Protein AF-A0A1G4M965-F1 (afdb_monomer)

Mean predicted aligned error: 8.76 Å

Foldseek 3Di:
DLDDPDPDPDPDDLLLVQLVLLLLDPQQDDPVVSVVLVVCCVPVHSVVSVVVSVVCVVVSVVSCCVLCVLLCVCVVVLDAAEDEDDPCRDPVNLLVLLLVLVVVCLVLQADLLCCLQPVDRDHDVCCLVDDQPCVLVSVVVVCVPDPTPLCVVPVSCVSVLSSVSVPCVLVVLACVVLVVLVPDPDHRPGDQDPNSLSSNLVSQLSRVVLVVVLCVVPVSDRDGSDSSSSSVQQQRWHQYPVRDTDRNSSVSSSVSSVVD

Secondary structure (DSSP, 8-state):
--S-SSPPSS---HHHHHHHHHHHHHTTS-HHHHHHHHHHHHHHHHHHHHHHHHHTHHHHHHHHHHHTHHHHHHHHHT--EEEPPPGGGSHHHHHHHHHHHHHHHHHTTB-HHHHHHH----B-HHHHHPPTTTHHHHHHHHHTT---HHHHH-TTHHHHHHHHHH-GGGHHHHTHHHHHHTTSSS--SS---HHHHHHHHHHHHT-HHHHHHHHHH-TTSPP---HHHHHHHTTSEEEETTS-EEEHHHHHHHHHHTT-

Structure (mmCIF, N/CA/C/O backbone):
data_AF-A0A1G4M965-F1
#
_entry.id   AF-A0A1G4M965-F1
#
loop_
_atom_site.group_PDB
_atom_site.id
_atom_site.type_symbol
_atom_site.label_atom_id
_atom_site.label_alt_id
_atom_site.label_comp_id
_atom_site.label_asym_id
_atom_site.label_entity_id
_atom_site.label_seq_id
_atom_site.pdbx_PDB_ins_code
_atom_site.Cartn_x
_atom_site.Cartn_y
_atom_site.Cartn_z
_atom_site.occupancy
_atom_site.B_iso_or_equiv
_atom_site.auth_seq_id
_atom_site.auth_comp_id
_atom_site.auth_asym_id
_atom_site.auth_atom_id
_atom_site.pdbx_PDB_model_num
ATOM 1 N N . MET A 1 1 ? -1.898 18.379 1.350 1.00 28.48 1 MET A N 1
ATOM 2 C CA . MET A 1 1 ? -2.471 17.747 2.558 1.00 28.48 1 MET A CA 1
ATOM 3 C C . MET A 1 1 ? -2.929 16.340 2.194 1.00 28.48 1 MET A C 1
ATOM 5 O O . MET A 1 1 ? -3.351 16.133 1.063 1.00 28.48 1 MET A O 1
ATOM 9 N N . CYS A 1 2 ? -2.731 15.345 3.060 1.00 29.67 2 CYS A N 1
ATOM 10 C CA . CYS A 1 2 ? -3.226 13.976 2.832 1.00 29.67 2 CYS A CA 1
ATOM 11 C C . CYS A 1 2 ? -4.733 13.828 3.064 1.00 29.67 2 CYS A C 1
ATOM 13 O O . CYS A 1 2 ? -5.321 12.890 2.550 1.00 29.67 2 CYS A O 1
ATOM 15 N N . TRP A 1 3 ? -5.335 14.817 3.716 1.00 32.44 3 TRP A N 1
ATOM 16 C CA . TRP A 1 3 ? -6.769 15.004 3.857 1.00 32.44 3 TRP A CA 1
ATOM 17 C C . TRP A 1 3 ? -7.167 16.161 2.942 1.00 32.44 3 TRP A C 1
ATOM 19 O O . TRP A 1 3 ? -6.615 17.255 3.075 1.00 32.44 3 TRP A O 1
ATOM 29 N N . SER A 1 4 ? -8.018 15.921 1.944 1.00 34.47 4 SER A N 1
ATOM 30 C CA . SER A 1 4 ? -8.624 17.029 1.207 1.00 34.47 4 SER A CA 1
ATOM 31 C C . SER A 1 4 ? -9.743 17.615 2.053 1.00 34.47 4 SER A C 1
ATOM 33 O O . SER A 1 4 ? -10.570 16.852 2.537 1.00 34.47 4 SER A O 1
ATOM 35 N N . ASP A 1 5 ? -9.855 18.941 2.133 1.00 33.16 5 ASP A N 1
ATOM 36 C CA . ASP A 1 5 ? -11.009 19.620 2.756 1.00 33.16 5 ASP A CA 1
ATOM 37 C C . ASP A 1 5 ? -12.327 19.413 1.975 1.00 33.16 5 ASP A C 1
ATOM 39 O O . ASP A 1 5 ? -13.349 20.028 2.270 1.00 33.16 5 ASP A O 1
ATOM 43 N N . ARG A 1 6 ? -12.315 18.564 0.939 1.00 31.36 6 ARG A N 1
ATOM 44 C CA . ARG A 1 6 ? -13.499 18.173 0.180 1.00 31.36 6 ARG A CA 1
ATOM 45 C C . ARG A 1 6 ? -14.067 16.882 0.771 1.00 31.36 6 ARG A C 1
ATOM 47 O O . ARG A 1 6 ? -13.303 15.925 0.909 1.00 31.36 6 ARG A O 1
ATOM 54 N N . PRO A 1 7 ? -15.377 16.824 1.066 1.00 36.56 7 PRO A N 1
ATOM 55 C CA . PRO A 1 7 ? -16.011 15.595 1.517 1.00 36.56 7 PRO A CA 1
ATOM 56 C C . PRO A 1 7 ? -15.825 14.503 0.457 1.00 36.56 7 PRO A C 1
ATOM 58 O O . PRO A 1 7 ? -15.999 14.748 -0.743 1.00 36.56 7 PRO A O 1
ATOM 61 N N . ALA A 1 8 ? -15.428 13.309 0.901 1.00 44.94 8 ALA A N 1
ATOM 62 C CA . ALA A 1 8 ? -15.345 12.134 0.047 1.00 44.94 8 ALA A CA 1
ATOM 63 C C . ALA A 1 8 ? -16.710 11.915 -0.627 1.00 44.94 8 ALA A C 1
ATOM 65 O O . ALA A 1 8 ? -17.747 11.937 0.029 1.00 44.94 8 ALA A O 1
ATOM 66 N N . LYS A 1 9 ? -16.730 11.721 -1.951 1.00 41.09 9 LYS A N 1
ATOM 67 C CA . LYS A 1 9 ? -17.956 11.491 -2.745 1.00 41.09 9 LYS A CA 1
ATOM 68 C C . LYS A 1 9 ? -18.541 10.073 -2.569 1.00 41.09 9 LYS A C 1
ATOM 70 O O . LYS A 1 9 ? -19.063 9.485 -3.510 1.00 41.09 9 LYS A O 1
ATOM 75 N N . GLY A 1 10 ? -18.456 9.530 -1.363 1.00 50.34 10 GLY A N 1
ATOM 76 C CA . GLY A 1 10 ? -19.070 8.279 -0.939 1.00 50.34 10 GLY A CA 1
ATOM 77 C C . GLY A 1 10 ? -19.120 8.269 0.584 1.00 50.34 10 GLY A C 1
ATOM 78 O O . GLY A 1 10 ? -18.163 8.700 1.225 1.00 50.34 10 GLY A O 1
ATOM 79 N N . GLU A 1 11 ? -20.236 7.830 1.159 1.00 50.97 11 GLU A N 1
ATOM 80 C CA . GLU A 1 11 ? -20.363 7.665 2.607 1.00 50.97 11 GLU A CA 1
ATOM 81 C C . GLU A 1 11 ? -19.426 6.535 3.056 1.00 50.97 11 GLU A C 1
ATOM 83 O O . GLU A 1 11 ? -19.755 5.354 2.969 1.00 50.97 11 GLU A O 1
ATOM 88 N N . GLN A 1 12 ? -18.213 6.882 3.493 1.00 60.59 12 GLN A N 1
ATOM 89 C CA . GLN A 1 12 ? -17.365 5.934 4.211 1.00 60.59 12 GLN A CA 1
ATOM 90 C C . GLN A 1 12 ? -18.090 5.525 5.498 1.00 60.59 12 GLN A C 1
ATOM 92 O O . GLN A 1 12 ? -18.628 6.369 6.212 1.00 60.59 12 GLN A O 1
ATOM 97 N N . SER A 1 13 ? -18.105 4.230 5.817 1.00 73.00 13 SER A N 1
ATOM 98 C CA . SER A 1 13 ? -18.677 3.785 7.092 1.00 73.00 13 SER A CA 1
ATOM 99 C C . SER A 1 13 ? -17.873 4.351 8.271 1.00 73.00 13 SER A C 1
ATOM 101 O O . SER A 1 13 ? -16.652 4.499 8.186 1.00 73.00 13 SER A O 1
ATOM 103 N N . LEU A 1 14 ? -18.532 4.611 9.407 1.00 77.12 14 LEU A N 1
ATOM 104 C CA . LEU A 1 14 ? -17.855 5.048 10.641 1.00 77.12 14 LEU A CA 1
ATOM 105 C C . LEU A 1 14 ? -16.748 4.075 11.070 1.00 77.12 14 LEU A C 1
ATOM 107 O O . LEU A 1 14 ? -15.703 4.488 11.564 1.00 77.12 14 LEU A O 1
ATOM 111 N N . ARG A 1 15 ? -16.942 2.778 10.811 1.00 72.44 15 ARG A N 1
ATOM 112 C CA . ARG A 1 15 ? -15.928 1.750 11.052 1.00 72.44 15 ARG A CA 1
ATOM 113 C C . ARG A 1 15 ? -14.686 1.954 10.183 1.00 72.44 15 ARG A C 1
ATOM 115 O O . ARG A 1 15 ? -13.582 1.887 10.709 1.00 72.44 15 ARG A O 1
ATOM 122 N N . ALA A 1 16 ? -14.858 2.230 8.890 1.00 70.75 16 ALA A N 1
ATOM 123 C CA . ALA A 1 16 ? -13.740 2.495 7.985 1.00 70.75 16 ALA A CA 1
ATOM 124 C C . ALA A 1 16 ? -12.977 3.765 8.395 1.00 70.75 16 ALA A C 1
ATOM 126 O O . ALA A 1 16 ? -11.751 3.746 8.468 1.00 70.75 16 ALA A O 1
ATOM 127 N N . MET A 1 17 ? -13.697 4.833 8.759 1.00 79.75 17 MET A N 1
ATOM 128 C CA . MET A 1 17 ? -13.078 6.064 9.267 1.00 79.75 17 MET A CA 1
ATOM 129 C C . MET A 1 17 ? -12.260 5.817 10.542 1.00 79.75 17 MET A C 1
ATOM 131 O O . MET A 1 17 ? -11.137 6.302 10.654 1.00 79.75 17 MET A O 1
ATOM 135 N N . ALA A 1 18 ? -12.785 5.039 11.492 1.00 81.88 18 ALA A N 1
ATOM 136 C CA . ALA A 1 18 ? -12.058 4.720 12.719 1.00 81.88 18 ALA A CA 1
ATOM 137 C C . ALA A 1 18 ? -10.844 3.821 12.478 1.00 81.88 18 ALA A C 1
ATOM 139 O O . ALA A 1 18 ? -9.819 4.012 13.123 1.00 81.88 18 ALA A O 1
ATOM 140 N N . GLN A 1 19 ? -10.915 2.888 11.526 1.00 78.50 19 GLN A N 1
ATOM 141 C CA . GLN A 1 19 ? -9.755 2.088 11.126 1.00 78.50 19 GLN A CA 1
ATOM 142 C C . GLN A 1 19 ? -8.651 2.955 10.512 1.00 78.50 19 GLN A C 1
ATOM 144 O O . GLN A 1 19 ? -7.479 2.767 10.831 1.00 78.50 19 GLN A O 1
ATOM 149 N N . GLU A 1 20 ? -9.007 3.934 9.676 1.00 79.81 20 GLU A N 1
ATOM 150 C CA . GLU A 1 20 ? -8.036 4.896 9.147 1.00 79.81 20 GLU A CA 1
ATOM 151 C C . GLU A 1 20 ? -7.446 5.790 10.246 1.00 79.81 20 GLU A C 1
ATOM 153 O O . GLU A 1 20 ? -6.240 6.037 10.237 1.00 79.81 20 GLU A O 1
ATOM 158 N N . ALA A 1 21 ? -8.260 6.239 11.206 1.00 86.25 21 ALA A N 1
ATOM 159 C CA . ALA A 1 21 ? -7.803 7.036 12.345 1.00 86.25 21 ALA A CA 1
ATOM 160 C C . ALA A 1 21 ? -6.872 6.242 13.280 1.00 86.25 21 ALA A C 1
ATOM 162 O O . ALA A 1 21 ? -5.814 6.745 13.642 1.00 86.25 21 ALA A O 1
ATOM 163 N N . LEU A 1 22 ? -7.184 4.979 13.582 1.00 85.31 22 LEU A N 1
ATOM 164 C CA . LEU A 1 22 ? -6.313 4.102 14.373 1.00 85.31 22 LEU A CA 1
ATOM 165 C C . LEU A 1 22 ? -4.981 3.830 13.665 1.00 85.31 22 LEU A C 1
ATOM 167 O O . LEU A 1 22 ? -3.922 3.995 14.268 1.00 85.31 22 LEU A O 1
ATOM 171 N N . ALA A 1 23 ? -5.018 3.508 12.368 1.00 81.31 23 ALA A N 1
ATOM 172 C CA . ALA A 1 23 ? -3.806 3.360 11.562 1.00 81.31 23 ALA A CA 1
ATOM 173 C C . ALA A 1 23 ? -2.977 4.659 11.536 1.00 81.31 23 ALA A C 1
ATOM 175 O O . ALA A 1 23 ? -1.744 4.628 11.519 1.00 81.31 23 ALA A O 1
ATOM 176 N N . PHE A 1 24 ? -3.651 5.813 11.536 1.00 86.06 24 PHE A N 1
ATOM 177 C CA . PHE A 1 24 ? -3.021 7.122 11.643 1.00 86.06 24 PHE A CA 1
ATOM 178 C C . PHE A 1 24 ? -2.354 7.344 13.001 1.00 86.06 24 PHE A C 1
ATOM 180 O O . PHE A 1 24 ? -1.203 7.780 13.028 1.00 86.06 24 PHE A O 1
ATOM 187 N N . SER A 1 25 ? -3.022 7.006 14.103 1.00 88.81 25 SER A N 1
ATOM 188 C CA . SER A 1 25 ? -2.454 7.092 15.449 1.00 88.81 25 SER A CA 1
ATOM 189 C C . SER A 1 25 ? -1.224 6.200 15.597 1.00 88.81 25 SER A C 1
ATOM 191 O O . SER A 1 25 ? -0.166 6.707 15.965 1.00 88.81 25 SER A O 1
ATOM 193 N N . GLU A 1 26 ? -1.310 4.918 15.222 1.00 86.94 26 GLU A N 1
ATOM 194 C CA . GLU A 1 26 ? -0.192 3.957 15.286 1.00 86.94 26 GLU A CA 1
ATOM 195 C C . GLU A 1 26 ? 1.057 4.462 14.567 1.00 86.94 26 GLU A C 1
ATOM 197 O O . GLU A 1 26 ? 2.189 4.268 15.007 1.00 86.94 26 GLU A O 1
ATOM 202 N N . ALA A 1 27 ? 0.851 5.142 13.443 1.00 85.00 27 ALA A N 1
ATOM 203 C CA . ALA A 1 27 ? 1.935 5.670 12.643 1.00 85.00 27 ALA A CA 1
ATOM 204 C C . ALA A 1 27 ? 2.646 6.877 13.276 1.00 85.00 27 ALA A C 1
ATOM 206 O O . ALA A 1 27 ? 3.734 7.233 12.813 1.00 85.00 27 ALA A O 1
ATOM 207 N N . LEU A 1 28 ? 2.032 7.531 14.265 1.00 89.44 28 LEU A N 1
ATOM 208 C CA . LEU A 1 28 ? 2.497 8.790 14.849 1.00 89.44 28 LEU A CA 1
ATOM 209 C C . LEU A 1 28 ? 2.955 8.685 16.297 1.00 89.44 28 LEU A C 1
ATOM 211 O O . LEU A 1 28 ? 3.638 9.598 16.768 1.00 89.44 28 LEU A O 1
ATOM 215 N N . ILE A 1 29 ? 2.559 7.633 17.009 1.00 88.81 29 ILE A N 1
ATOM 216 C CA . ILE A 1 29 ? 2.797 7.512 18.447 1.00 88.81 29 ILE A CA 1
ATOM 21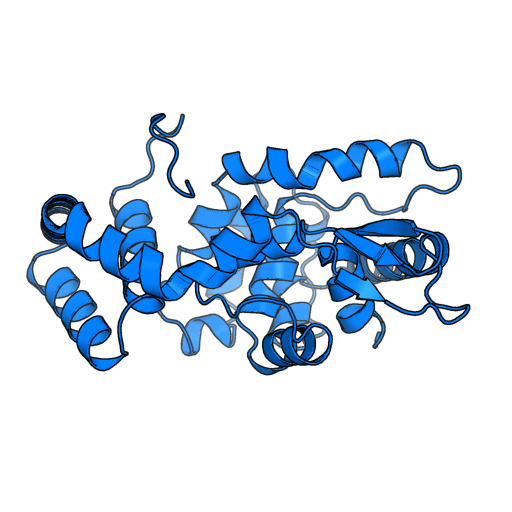7 C C . ILE A 1 29 ? 3.497 6.192 18.781 1.00 88.81 29 ILE A C 1
ATOM 219 O O . ILE A 1 29 ? 3.409 5.231 18.016 1.00 88.81 29 ILE A O 1
ATOM 223 N N . PRO A 1 30 ? 4.230 6.128 19.904 1.00 88.56 30 PRO A N 1
ATOM 224 C CA . PRO A 1 30 ? 4.868 4.899 20.350 1.00 88.56 30 PRO A CA 1
ATOM 225 C C . PRO A 1 30 ? 3.858 3.762 20.589 1.00 88.56 30 PRO A C 1
ATOM 227 O O . PRO A 1 30 ? 2.703 4.027 20.925 1.00 88.56 30 PRO A O 1
ATOM 230 N N . PRO A 1 31 ? 4.291 2.488 20.527 1.00 86.69 31 PRO A N 1
ATOM 231 C CA . PRO A 1 31 ? 3.407 1.337 20.740 1.00 86.69 31 PRO A CA 1
ATOM 232 C C . PRO A 1 31 ? 2.659 1.331 22.081 1.00 86.69 31 PRO A C 1
ATOM 234 O O . PRO A 1 31 ? 1.585 0.743 22.173 1.00 86.69 31 PRO A O 1
ATOM 237 N N . THR A 1 32 ? 3.220 1.957 23.119 1.00 88.75 32 THR A N 1
ATOM 238 C CA . THR A 1 32 ? 2.573 2.099 24.431 1.00 88.75 32 THR A CA 1
ATOM 239 C C . THR A 1 32 ? 1.368 3.032 24.357 1.00 88.75 32 THR A C 1
ATOM 241 O O . THR A 1 32 ? 0.272 2.614 24.705 1.00 88.75 32 THR A O 1
ATOM 244 N N . GLU A 1 33 ? 1.544 4.236 23.804 1.00 90.56 33 GLU A N 1
ATOM 245 C CA . GLU A 1 33 ? 0.457 5.209 23.596 1.00 90.56 33 GLU A CA 1
ATOM 246 C C . GLU A 1 33 ? -0.595 4.666 22.614 1.00 90.56 33 GLU A C 1
ATOM 248 O O . GLU A 1 33 ? -1.790 4.882 22.778 1.00 90.56 33 GLU A O 1
ATOM 253 N N . TYR A 1 34 ? -0.182 3.897 21.602 1.00 89.81 34 TYR A N 1
ATOM 254 C CA . TYR A 1 34 ? -1.134 3.288 20.672 1.00 89.81 34 TYR A CA 1
ATOM 255 C C . TYR A 1 34 ? -1.999 2.199 21.311 1.00 89.81 34 TYR A C 1
ATOM 257 O O . TYR A 1 34 ? -3.164 2.039 20.947 1.00 89.81 34 TYR A O 1
ATOM 265 N N . ARG A 1 35 ? -1.467 1.462 22.290 1.00 88.12 35 ARG A N 1
ATOM 266 C CA . ARG A 1 35 ? -2.277 0.503 23.044 1.00 88.12 35 ARG A CA 1
ATOM 267 C C . ARG A 1 35 ? -3.405 1.209 23.798 1.00 88.12 35 ARG A C 1
ATOM 269 O O . ARG A 1 35 ? -4.536 0.739 23.740 1.00 88.12 35 ARG A O 1
ATOM 276 N N . GLU A 1 36 ? -3.115 2.354 24.410 1.00 88.88 36 GLU A N 1
ATOM 277 C CA . GLU A 1 36 ? -4.111 3.181 25.104 1.00 88.88 36 GLU A CA 1
ATOM 278 C C . GLU A 1 36 ? -5.197 3.692 24.136 1.00 88.88 36 GLU A C 1
ATOM 280 O O . GLU A 1 36 ? -6.384 3.699 24.469 1.00 88.88 36 GLU A O 1
ATOM 285 N N . GLU A 1 37 ? -4.827 4.044 22.898 1.00 89.19 37 GLU A N 1
ATOM 286 C CA . GLU A 1 37 ? -5.785 4.416 21.845 1.00 89.19 37 GLU A CA 1
ATOM 287 C C . GLU A 1 37 ? -6.740 3.266 21.481 1.00 89.19 37 GLU A C 1
ATOM 289 O O . GLU A 1 37 ? -7.944 3.486 21.311 1.00 89.19 37 GLU A O 1
ATOM 294 N N . LEU A 1 38 ? -6.220 2.036 21.376 1.00 86.75 38 LEU A N 1
ATOM 295 C CA . LEU A 1 38 ? -7.030 0.844 21.109 1.00 86.75 38 LEU A CA 1
ATOM 296 C C . LEU A 1 38 ? -7.973 0.528 22.274 1.00 86.75 38 LEU A C 1
ATOM 298 O O . LEU A 1 38 ? -9.149 0.253 22.037 1.00 86.75 38 LEU A O 1
ATOM 302 N N . GLU A 1 39 ? -7.474 0.596 23.509 1.00 86.69 39 GLU A N 1
ATOM 303 C CA . GLU A 1 39 ? -8.264 0.382 24.728 1.00 86.69 39 GLU A CA 1
ATOM 304 C C . GLU A 1 39 ? -9.392 1.415 24.834 1.00 86.69 39 GLU A C 1
ATOM 306 O O . GLU A 1 39 ? -10.549 1.043 25.019 1.00 86.69 39 GLU A O 1
ATOM 311 N N . THR A 1 40 ? -9.097 2.688 24.562 1.00 85.19 40 THR A N 1
ATOM 312 C CA . THR A 1 40 ? -10.100 3.765 24.533 1.00 85.19 40 THR A CA 1
ATOM 313 C C . THR A 1 40 ? -11.171 3.517 23.465 1.00 85.19 40 THR A C 1
ATOM 315 O O . THR A 1 40 ? -12.365 3.688 23.711 1.00 85.19 40 THR A O 1
ATOM 318 N N . CYS A 1 41 ? -10.777 3.104 22.257 1.00 85.69 41 CYS A N 1
ATOM 319 C CA . CYS A 1 41 ? -11.737 2.794 21.196 1.00 85.69 41 CYS A CA 1
ATOM 320 C C . CYS A 1 41 ? -12.616 1.581 21.550 1.00 85.69 41 CYS A C 1
ATOM 322 O O . CYS A 1 41 ? -13.810 1.577 21.241 1.00 85.69 41 CYS A O 1
ATOM 324 N N . ALA A 1 42 ? -12.049 0.577 22.225 1.00 83.12 42 ALA A N 1
ATOM 325 C CA . ALA A 1 42 ? -12.778 -0.602 22.684 1.00 83.12 42 ALA A CA 1
ATOM 326 C C . ALA A 1 42 ? -13.754 -0.286 23.831 1.00 83.12 42 ALA A C 1
ATOM 328 O O . ALA A 1 42 ? -14.866 -0.810 23.832 1.00 83.12 42 ALA A O 1
ATOM 329 N N . GLU A 1 43 ? -13.363 0.577 24.771 1.00 84.94 43 GLU A N 1
ATOM 330 C CA . GLU A 1 43 ? -14.164 0.952 25.942 1.00 84.94 43 GLU A CA 1
ATOM 331 C C . GLU A 1 43 ? -15.331 1.884 25.581 1.00 84.94 43 GLU A C 1
ATOM 333 O O . GLU A 1 43 ? -16.474 1.628 25.959 1.00 84.94 43 GLU A O 1
ATOM 338 N N . TYR A 1 44 ? -15.067 2.944 24.810 1.00 84.25 44 TYR A N 1
ATOM 339 C CA . TYR A 1 44 ? -16.051 4.001 24.527 1.00 84.25 44 TYR A CA 1
ATOM 340 C C . TYR A 1 44 ? -16.745 3.851 23.164 1.00 84.25 44 TYR A C 1
ATOM 342 O O . TYR A 1 44 ? -17.727 4.540 22.872 1.00 84.25 44 TYR A O 1
ATOM 350 N N . GLY A 1 45 ? -16.252 2.946 22.318 1.00 84.25 45 GLY A N 1
ATOM 351 C CA . GLY A 1 45 ? -16.789 2.670 20.993 1.00 84.25 45 GLY A CA 1
ATOM 352 C C . GLY A 1 45 ? -16.342 3.652 19.901 1.00 84.25 45 GLY A C 1
ATOM 353 O O . GLY A 1 45 ? -15.845 4.754 20.139 1.00 84.25 45 GLY A O 1
ATOM 354 N N . VAL A 1 46 ? -16.583 3.241 18.652 1.00 85.25 46 VAL A N 1
ATOM 355 C CA . VAL A 1 46 ? -16.121 3.910 17.419 1.00 85.25 46 VAL A CA 1
ATOM 356 C C . VAL A 1 46 ? -16.539 5.382 17.327 1.00 85.25 46 VAL A C 1
ATOM 358 O O . VAL A 1 46 ? -15.737 6.226 16.935 1.00 85.25 46 VAL A O 1
ATOM 361 N N . CYS A 1 47 ? -17.782 5.713 17.688 1.00 84.75 47 CYS A N 1
ATOM 362 C CA . CYS A 1 47 ? -18.284 7.084 17.578 1.00 84.75 47 CYS A CA 1
ATOM 363 C C . CYS A 1 47 ? -17.591 8.030 18.567 1.00 84.75 47 CYS A C 1
ATOM 365 O O . CYS A 1 47 ? -17.151 9.107 18.171 1.00 84.75 47 CYS A O 1
ATOM 367 N N . ALA A 1 48 ? -17.468 7.624 19.834 1.00 85.62 48 ALA A N 1
ATOM 368 C CA . ALA A 1 48 ? -16.820 8.432 20.863 1.00 85.62 48 ALA A CA 1
ATOM 369 C C . ALA A 1 48 ? -15.327 8.618 20.562 1.00 85.62 48 ALA A C 1
ATOM 371 O O . ALA A 1 48 ? -14.808 9.732 20.660 1.00 85.62 48 ALA A O 1
ATOM 372 N N . TYR A 1 49 ? -14.667 7.553 20.095 1.00 88.94 49 TYR A N 1
ATOM 373 C CA . TYR A 1 49 ? -13.290 7.610 19.618 1.00 88.94 49 TYR A CA 1
ATOM 374 C C . TYR A 1 49 ? -13.110 8.642 18.497 1.00 88.94 49 TYR A C 1
ATOM 376 O O . TYR A 1 49 ? -12.247 9.512 18.600 1.00 88.94 49 TYR A O 1
ATOM 384 N N . LEU A 1 50 ? -13.952 8.596 17.458 1.00 89.62 50 LEU A N 1
ATOM 385 C CA . LEU A 1 50 ? -13.873 9.531 16.332 1.00 89.62 50 LEU A CA 1
ATOM 386 C C . LEU A 1 50 ? -14.121 10.983 16.754 1.00 89.62 50 LEU A C 1
ATOM 388 O O . LEU A 1 50 ? -13.445 11.881 16.253 1.00 89.62 50 LEU A O 1
ATOM 392 N N . VAL A 1 51 ? -15.049 11.225 17.687 1.00 91.12 51 VAL A N 1
ATOM 393 C CA . VAL A 1 51 ? -15.281 12.567 18.242 1.00 91.12 51 VAL A CA 1
ATOM 394 C C . VAL A 1 51 ? -14.039 13.065 18.980 1.00 91.12 51 VAL A C 1
ATOM 396 O O . VAL A 1 51 ? -13.585 14.172 18.696 1.00 91.12 51 VAL A O 1
ATOM 399 N N . ARG A 1 52 ? -13.443 12.253 19.866 1.00 91.25 52 ARG A N 1
ATOM 400 C CA . ARG A 1 52 ? -12.201 12.618 20.573 1.00 91.25 52 ARG A CA 1
ATOM 401 C C . ARG A 1 52 ? -11.065 12.896 19.591 1.00 91.25 52 ARG A C 1
ATOM 403 O O . ARG A 1 52 ? -10.446 13.955 19.654 1.00 91.25 52 ARG A O 1
ATOM 410 N N . PHE A 1 53 ? -10.857 11.995 18.635 1.00 90.44 53 PHE A N 1
ATOM 411 C CA . PHE A 1 53 ? -9.843 12.133 17.593 1.00 90.44 53 PHE A CA 1
ATOM 412 C C . PHE A 1 53 ? -10.022 13.434 16.789 1.00 90.44 53 PHE A C 1
ATOM 414 O O . PHE A 1 53 ? -9.052 14.133 16.488 1.00 90.44 53 PHE A O 1
ATOM 421 N N . ALA A 1 54 ? -11.270 13.807 16.484 1.00 88.81 54 ALA A N 1
ATOM 422 C CA . ALA A 1 54 ? -11.592 15.057 15.803 1.00 88.81 54 ALA A CA 1
ATOM 423 C C . ALA A 1 54 ? -11.356 16.302 16.679 1.00 88.81 54 ALA A C 1
ATOM 425 O O . ALA A 1 54 ? -10.871 17.315 16.171 1.00 88.81 54 ALA A O 1
ATOM 426 N N . VAL A 1 55 ? -11.662 16.241 17.979 1.00 92.69 55 VAL A N 1
ATOM 427 C CA . VAL A 1 55 ? -11.405 17.333 18.938 1.00 92.69 55 VAL A CA 1
ATOM 428 C C . VAL A 1 55 ? -9.901 17.564 19.115 1.00 92.69 55 VAL A C 1
ATOM 430 O O . VAL A 1 55 ? -9.439 18.703 19.110 1.00 92.69 55 VAL A O 1
ATOM 433 N N . GLU A 1 56 ? -9.113 16.494 19.168 1.00 92.56 56 GLU A N 1
ATOM 434 C CA . GLU A 1 56 ? -7.654 16.532 19.327 1.00 92.56 56 GLU A CA 1
ATOM 435 C C . GLU A 1 56 ? -6.8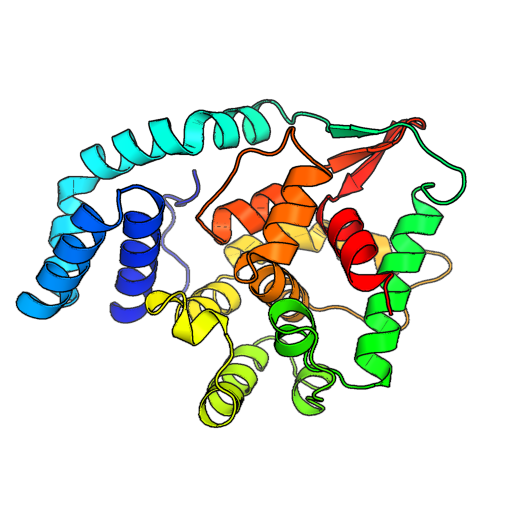99 16.806 18.014 1.00 92.56 56 GLU A C 1
ATOM 437 O O . GLU A 1 56 ? -5.674 16.667 17.940 1.00 92.56 56 GLU A O 1
ATOM 442 N N . ARG A 1 57 ? -7.597 17.228 16.951 1.00 88.44 57 ARG A N 1
ATOM 443 C CA . ARG A 1 57 ? -7.023 17.422 15.609 1.00 88.44 57 ARG A CA 1
ATOM 444 C C . ARG A 1 57 ? -5.733 18.245 15.611 1.00 88.44 57 ARG A C 1
ATOM 446 O O . ARG A 1 57 ? -4.825 17.939 14.844 1.00 88.44 57 ARG A O 1
ATOM 453 N N . SER A 1 58 ? -5.627 19.292 16.428 1.00 89.12 58 SER A N 1
ATOM 454 C CA . SER A 1 58 ? -4.418 20.128 16.498 1.00 89.12 58 SER A CA 1
ATOM 455 C C . SER A 1 58 ? -3.196 19.363 17.024 1.00 89.12 58 SER A C 1
ATOM 457 O O . SER A 1 58 ? -2.104 19.525 16.477 1.00 89.12 58 SER A O 1
ATOM 459 N N . ILE A 1 59 ? -3.388 18.490 18.017 1.00 92.44 59 ILE A N 1
ATOM 460 C CA . ILE A 1 59 ? -2.349 17.628 18.596 1.00 92.44 59 ILE A CA 1
ATOM 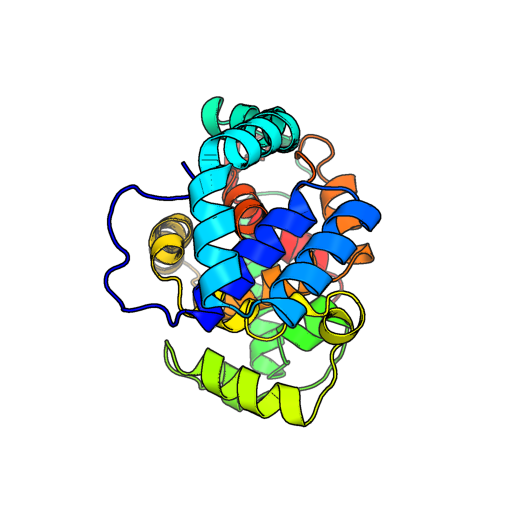461 C C . ILE A 1 59 ? -1.877 16.629 17.539 1.00 92.44 59 ILE A C 1
ATOM 463 O O . ILE A 1 59 ? -0.681 16.546 17.245 1.00 92.44 59 ILE A O 1
ATOM 467 N N . TRP A 1 60 ? -2.828 15.945 16.899 1.00 90.88 60 TRP A N 1
ATOM 468 C CA . TRP A 1 60 ? -2.563 14.996 15.820 1.00 90.88 60 TRP A CA 1
ATOM 469 C C . TRP A 1 60 ? -1.823 15.647 14.649 1.00 90.88 60 TRP A C 1
ATOM 471 O O . TRP A 1 60 ? -0.842 15.097 14.148 1.00 90.88 60 TRP A O 1
ATOM 481 N N . LEU A 1 61 ? -2.224 16.857 14.249 1.00 88.94 61 LEU A N 1
ATOM 482 C CA . LEU A 1 61 ? -1.538 17.623 13.206 1.00 88.94 61 LEU A CA 1
ATOM 483 C C . LEU A 1 61 ? -0.123 18.050 13.617 1.00 88.94 61 LEU A C 1
ATOM 485 O O . LEU A 1 61 ? 0.765 18.067 12.763 1.00 88.94 61 LEU A O 1
ATOM 489 N N . GLY A 1 62 ? 0.099 18.391 14.887 1.00 90.44 62 GLY A N 1
ATOM 490 C CA . GLY A 1 62 ? 1.426 18.702 15.422 1.00 90.44 62 GLY A CA 1
ATOM 491 C C . GLY A 1 62 ? 2.369 17.503 15.323 1.00 90.44 62 GLY A C 1
ATOM 492 O O . GLY A 1 62 ? 3.422 17.601 14.691 1.00 90.44 62 GLY A O 1
ATOM 493 N N . ARG A 1 63 ? 1.942 16.346 15.850 1.00 91.50 63 ARG A N 1
ATOM 494 C CA . ARG A 1 63 ? 2.703 15.084 15.770 1.00 91.50 63 ARG A CA 1
ATOM 495 C C . ARG A 1 63 ? 2.965 14.676 14.324 1.00 91.50 63 ARG A C 1
ATOM 497 O O . ARG A 1 63 ? 4.096 14.371 13.958 1.00 91.50 63 ARG A O 1
ATOM 504 N N . TYR A 1 64 ? 1.937 14.751 13.482 1.00 90.19 64 TYR A N 1
ATOM 505 C CA . TYR A 1 64 ? 2.038 14.466 12.056 1.00 90.19 64 TYR A CA 1
ATOM 506 C C . TYR A 1 64 ? 3.118 15.294 11.364 1.00 90.19 64 TYR A C 1
ATOM 508 O O . TYR A 1 64 ? 3.942 14.744 10.635 1.00 90.19 64 TYR A O 1
ATOM 516 N N . ARG A 1 65 ? 3.130 16.613 11.593 1.00 88.62 65 ARG A N 1
ATOM 517 C CA . ARG A 1 65 ? 4.120 17.507 10.982 1.00 88.62 65 ARG A CA 1
ATOM 518 C C . ARG A 1 65 ? 5.534 17.147 11.402 1.00 88.62 65 ARG A C 1
ATOM 520 O O . ARG A 1 65 ? 6.406 17.182 10.544 1.00 88.62 65 ARG A O 1
ATOM 527 N N . GLU A 1 66 ? 5.747 16.786 12.664 1.00 90.31 66 GLU A N 1
ATOM 528 C CA . GLU A 1 66 ? 7.077 16.425 13.153 1.00 90.31 66 GLU A CA 1
ATOM 529 C C . GLU A 1 66 ? 7.548 15.084 12.579 1.00 90.31 66 GLU A C 1
ATOM 531 O O . GLU A 1 66 ? 8.606 15.021 11.949 1.00 90.31 66 GLU A O 1
ATOM 536 N N . VAL A 1 67 ? 6.725 14.035 12.700 1.00 90.19 67 VAL A N 1
ATOM 537 C CA . VAL A 1 67 ? 7.042 12.681 12.208 1.00 90.19 67 VAL A CA 1
ATOM 538 C C . VAL A 1 67 ? 7.273 12.684 10.695 1.00 90.19 67 VAL A C 1
ATOM 540 O O . VAL A 1 67 ? 8.214 12.067 10.197 1.00 90.19 67 VAL A O 1
ATOM 543 N N . TYR A 1 68 ? 6.450 13.422 9.947 1.00 90.31 68 TYR A N 1
ATOM 544 C CA . TYR A 1 68 ? 6.472 13.427 8.486 1.00 90.31 68 TYR A CA 1
ATOM 545 C C . TYR A 1 68 ? 7.138 14.662 7.862 1.00 90.31 68 TYR A C 1
ATOM 547 O O . TYR A 1 68 ? 7.006 14.871 6.652 1.00 90.31 68 TYR A O 1
ATOM 555 N N . LYS A 1 69 ? 7.914 15.459 8.615 1.00 89.88 69 LYS A N 1
ATOM 556 C CA . LYS A 1 69 ? 8.569 16.670 8.073 1.00 89.88 69 LYS A CA 1
ATOM 557 C C . LYS A 1 69 ? 9.445 16.378 6.856 1.00 89.88 69 LYS A C 1
ATOM 559 O O . LYS A 1 69 ? 9.359 17.076 5.848 1.00 89.88 69 LYS A O 1
ATOM 564 N N . ASN A 1 70 ? 10.228 15.299 6.911 1.00 88.25 70 ASN A N 1
ATOM 565 C CA . ASN A 1 70 ? 11.131 14.903 5.827 1.00 88.25 70 ASN A CA 1
ATOM 566 C C . ASN A 1 70 ? 10.355 14.380 4.610 1.00 88.25 70 ASN A C 1
ATOM 568 O O . ASN A 1 70 ? 10.718 14.670 3.473 1.00 88.25 70 ASN A O 1
ATOM 572 N N . TYR A 1 71 ? 9.245 13.677 4.845 1.00 90.19 71 TYR A N 1
ATOM 573 C CA . TYR A 1 71 ? 8.310 13.262 3.801 1.00 90.19 71 TYR A CA 1
ATOM 574 C C . TYR A 1 71 ? 7.694 14.457 3.072 1.00 90.19 71 TYR A C 1
ATOM 576 O O . TYR A 1 71 ? 7.708 14.510 1.840 1.00 90.19 71 TYR A O 1
ATOM 584 N N . HIS A 1 72 ? 7.227 15.463 3.809 1.00 86.00 72 HIS A N 1
ATOM 585 C CA . HIS A 1 72 ? 6.727 16.693 3.202 1.00 86.00 72 HIS A CA 1
ATOM 586 C C . HIS A 1 72 ? 7.812 17.465 2.470 1.00 86.00 72 HIS A C 1
ATOM 588 O O . HIS A 1 72 ? 7.567 17.912 1.351 1.00 86.00 72 HIS A O 1
ATOM 594 N N . GLY A 1 73 ? 9.006 17.562 3.056 1.00 84.06 73 GLY A N 1
ATOM 595 C CA . GLY A 1 73 ? 10.160 18.178 2.415 1.00 84.06 73 GLY A CA 1
ATOM 596 C C . GLY A 1 73 ? 10.480 17.523 1.073 1.00 84.06 73 GLY A C 1
ATOM 597 O O . GLY A 1 73 ? 10.658 18.234 0.086 1.00 84.06 73 GLY A O 1
ATOM 598 N N . LEU A 1 74 ? 10.468 16.188 1.006 1.00 84.56 74 LEU A N 1
ATOM 599 C CA . LEU A 1 74 ? 10.708 15.449 -0.232 1.00 84.56 74 LEU A CA 1
ATOM 600 C C . LEU A 1 74 ? 9.651 15.759 -1.298 1.00 84.56 74 LEU A C 1
ATOM 602 O O . LEU A 1 74 ? 10.001 16.110 -2.427 1.00 84.56 74 LEU A O 1
ATOM 606 N N . LEU A 1 75 ? 8.365 15.670 -0.942 1.00 79.62 75 LEU A N 1
ATOM 607 C CA . LEU A 1 75 ? 7.272 15.902 -1.892 1.00 79.62 75 LEU A CA 1
ATOM 608 C C . LEU A 1 75 ? 7.177 17.363 -2.356 1.00 79.62 75 LEU A C 1
ATOM 610 O O . LEU A 1 75 ? 6.865 17.613 -3.519 1.00 79.62 75 LEU A O 1
ATOM 614 N N . GLN A 1 76 ? 7.448 18.329 -1.474 1.00 76.06 76 GLN A N 1
ATOM 615 C CA . GLN A 1 76 ? 7.412 19.758 -1.804 1.00 76.06 76 GLN A CA 1
ATOM 616 C C . GLN A 1 76 ? 8.583 20.172 -2.691 1.00 76.06 76 GLN A C 1
ATOM 618 O O . GLN A 1 76 ? 8.390 20.889 -3.669 1.00 76.06 76 GLN A O 1
ATOM 623 N N . ARG A 1 77 ? 9.793 19.701 -2.371 1.00 67.31 77 ARG A N 1
ATOM 624 C CA . ARG A 1 77 ? 11.010 20.035 -3.122 1.00 67.31 77 ARG A CA 1
ATOM 625 C C . ARG A 1 77 ? 11.121 19.272 -4.442 1.00 67.31 77 ARG A C 1
ATOM 627 O O . ARG A 1 77 ? 12.052 19.540 -5.191 1.00 67.31 77 ARG A O 1
ATOM 634 N N . ARG A 1 78 ? 10.205 18.327 -4.711 1.00 64.25 78 ARG A N 1
ATOM 635 C CA . ARG A 1 78 ? 10.274 17.384 -5.841 1.00 64.25 78 ARG A CA 1
ATOM 636 C C . ARG A 1 78 ? 11.669 16.762 -5.947 1.00 64.25 78 ARG A C 1
ATOM 638 O O . ARG A 1 78 ? 12.245 16.743 -7.027 1.00 64.25 78 ARG A O 1
ATOM 645 N N . ILE A 1 79 ? 12.227 16.327 -4.811 1.00 59.06 79 ILE A N 1
ATOM 646 C CA . ILE A 1 79 ? 13.613 15.846 -4.763 1.00 59.06 79 ILE A CA 1
ATOM 647 C C . ILE A 1 79 ? 13.773 14.713 -5.773 1.00 59.06 79 ILE A C 1
ATOM 649 O O . ILE A 1 79 ? 13.091 13.690 -5.705 1.00 59.06 79 ILE A O 1
ATOM 653 N N . GLU A 1 80 ? 14.676 14.932 -6.718 1.00 66.06 80 GLU A N 1
ATOM 654 C CA . GLU A 1 80 ? 15.018 13.984 -7.761 1.00 66.06 80 GLU A CA 1
ATOM 655 C C . GLU A 1 80 ? 16.029 12.989 -7.193 1.00 66.06 80 GLU A C 1
ATOM 657 O O . GLU A 1 80 ? 17.156 13.354 -6.852 1.00 66.06 80 GLU A O 1
ATOM 662 N N . ILE A 1 81 ? 15.635 11.722 -7.072 1.00 75.19 81 ILE A N 1
ATOM 663 C CA . ILE A 1 81 ? 16.570 10.666 -6.672 1.00 75.19 81 ILE A CA 1
ATOM 664 C C . ILE A 1 81 ? 17.474 10.390 -7.870 1.00 75.19 81 ILE A C 1
ATOM 666 O O . ILE A 1 81 ? 16.999 9.877 -8.879 1.00 75.19 81 ILE A O 1
ATOM 670 N N . LYS A 1 82 ? 18.761 10.732 -7.781 1.00 77.12 82 LYS A N 1
ATOM 671 C CA . LYS A 1 82 ? 19.721 10.533 -8.878 1.00 77.12 82 LYS A CA 1
ATOM 672 C C . LYS A 1 82 ? 20.406 9.172 -8.770 1.00 77.12 82 LYS A C 1
ATOM 674 O O . LYS A 1 82 ? 20.812 8.761 -7.679 1.00 77.12 82 LYS A O 1
ATOM 679 N N . ARG A 1 83 ? 20.562 8.472 -9.897 1.00 73.38 83 ARG A N 1
ATOM 680 C CA . ARG A 1 83 ? 21.265 7.179 -9.971 1.00 73.38 83 ARG A CA 1
ATOM 681 C C . ARG A 1 83 ? 22.189 7.101 -11.188 1.00 73.38 83 ARG A C 1
ATOM 683 O O . ARG A 1 83 ? 21.809 7.493 -12.291 1.00 73.38 83 ARG A O 1
ATOM 690 N N . SER A 1 84 ? 23.397 6.574 -10.979 1.00 62.31 84 SER A N 1
ATOM 691 C CA . SER A 1 84 ? 24.304 6.183 -12.062 1.00 62.31 84 SER A CA 1
ATOM 692 C C . SER A 1 84 ? 23.785 4.907 -12.730 1.00 62.31 84 SER A C 1
ATOM 694 O O . SER A 1 84 ? 23.347 3.973 -12.062 1.00 62.31 84 SER A O 1
ATOM 696 N N . VAL A 1 85 ? 23.774 4.891 -14.062 1.00 58.12 85 VAL A N 1
ATOM 697 C CA . VAL A 1 85 ? 23.180 3.809 -14.859 1.00 58.12 85 VAL A CA 1
ATOM 698 C C . VAL A 1 85 ? 24.247 2.774 -15.214 1.00 58.12 85 VAL A C 1
ATOM 700 O O . VAL A 1 85 ? 25.331 3.128 -15.668 1.00 58.12 85 VAL A O 1
ATOM 703 N N . THR A 1 86 ? 23.921 1.490 -15.057 1.00 57.62 86 THR A N 1
ATOM 704 C CA . THR A 1 86 ? 24.560 0.389 -15.806 1.00 57.62 86 THR A CA 1
ATOM 705 C C . THR A 1 86 ? 23.729 0.095 -17.063 1.00 57.62 86 THR A C 1
ATOM 707 O O . THR A 1 86 ? 22.548 0.422 -17.080 1.00 57.62 86 THR A O 1
ATOM 710 N N . GLU A 1 87 ? 24.265 -0.537 -18.115 1.00 49.97 87 GLU A N 1
ATOM 711 C CA . GLU A 1 87 ? 23.517 -0.782 -19.375 1.00 49.97 87 GLU A CA 1
ATOM 712 C C . GLU A 1 87 ? 22.156 -1.491 -19.183 1.00 49.97 87 GLU A C 1
ATOM 714 O O . GLU A 1 87 ? 21.212 -1.251 -19.937 1.00 49.97 87 GLU A O 1
ATOM 719 N N . ARG A 1 88 ? 22.011 -2.308 -18.126 1.00 54.34 88 ARG A N 1
ATOM 720 C CA . ARG A 1 88 ? 20.738 -2.947 -17.732 1.00 54.34 88 ARG A CA 1
ATOM 721 C C . ARG A 1 88 ? 19.698 -1.971 -17.157 1.00 54.34 88 ARG A C 1
ATOM 723 O O . ARG A 1 88 ? 18.508 -2.260 -17.210 1.00 54.34 88 ARG A O 1
ATOM 730 N N . MET A 1 89 ? 20.131 -0.823 -16.639 1.00 58.44 89 MET A N 1
ATOM 731 C CA . MET A 1 89 ? 19.318 0.198 -15.964 1.00 58.44 89 MET A CA 1
ATOM 732 C C . MET A 1 89 ? 18.884 1.349 -16.887 1.00 58.44 89 MET A C 1
ATOM 734 O O . MET A 1 89 ? 18.513 2.418 -16.406 1.00 58.44 89 MET A O 1
ATOM 738 N N . MET A 1 90 ? 18.918 1.175 -18.212 1.00 66.00 90 MET A N 1
ATOM 739 C CA . MET A 1 90 ? 18.252 2.128 -19.106 1.00 66.00 90 MET A CA 1
ATOM 740 C C . MET A 1 90 ? 16.727 2.067 -18.910 1.00 66.00 90 MET A C 1
ATOM 742 O O . MET A 1 90 ? 16.176 0.985 -18.701 1.00 66.00 90 MET A O 1
ATOM 746 N N . ASP A 1 91 ? 16.032 3.205 -19.033 1.00 68.00 91 ASP A N 1
ATOM 747 C CA . ASP A 1 91 ? 14.577 3.344 -18.811 1.00 68.00 91 ASP A CA 1
ATOM 748 C C . ASP A 1 91 ? 13.749 2.250 -19.509 1.00 68.00 91 ASP A C 1
ATOM 750 O O . ASP A 1 91 ? 12.881 1.611 -18.911 1.00 68.00 91 ASP A O 1
ATOM 754 N N . VAL A 1 92 ? 14.074 1.970 -20.776 1.00 75.06 92 VAL A N 1
ATOM 755 C CA . VAL A 1 92 ? 13.410 0.933 -21.579 1.00 75.06 92 VAL A CA 1
ATOM 756 C C . VAL A 1 92 ? 13.618 -0.465 -20.988 1.00 75.06 92 VAL A C 1
ATOM 758 O O . VAL A 1 92 ? 12.680 -1.262 -20.964 1.00 75.06 92 VAL A O 1
ATOM 761 N N . GLY A 1 93 ? 14.823 -0.766 -20.496 1.00 77.62 93 GLY A N 1
ATOM 762 C CA . GLY A 1 93 ? 15.157 -2.048 -19.874 1.00 77.62 93 GLY A CA 1
ATOM 763 C C . GLY A 1 93 ? 14.398 -2.265 -18.567 1.00 77.62 93 GLY A C 1
ATOM 764 O O . GLY A 1 93 ? 13.755 -3.302 -18.400 1.00 77.62 93 GLY A O 1
ATOM 765 N N . ILE A 1 94 ? 14.381 -1.248 -17.701 1.00 79.62 94 ILE A N 1
ATOM 766 C CA . ILE A 1 94 ? 13.678 -1.270 -16.409 1.00 79.62 94 ILE A CA 1
ATOM 767 C C . ILE A 1 94 ? 12.172 -1.459 -16.617 1.00 79.62 94 ILE A C 1
ATOM 769 O O . ILE A 1 94 ? 11.567 -2.373 -16.056 1.00 79.62 94 ILE A O 1
ATOM 773 N N . LYS A 1 95 ? 11.561 -0.645 -17.487 1.00 81.75 95 LYS A N 1
ATOM 774 C CA . LYS A 1 95 ? 10.127 -0.743 -17.802 1.00 81.75 95 LYS A CA 1
ATOM 775 C C . LYS A 1 95 ? 9.764 -2.092 -18.422 1.00 81.75 95 LYS A C 1
ATOM 777 O O . LYS A 1 95 ? 8.708 -2.637 -18.112 1.00 81.75 95 LYS A O 1
ATOM 782 N N . ARG A 1 96 ? 10.627 -2.650 -19.278 1.00 82.88 96 ARG A N 1
ATOM 783 C CA . ARG A 1 96 ? 10.419 -3.982 -19.863 1.00 82.88 96 ARG A CA 1
ATOM 784 C C . 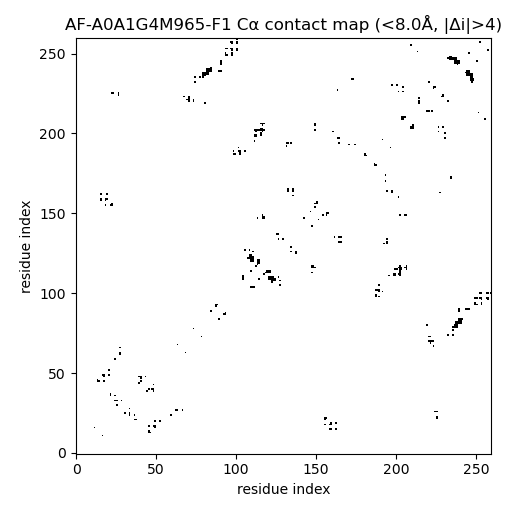ARG A 1 96 ? 10.503 -5.080 -18.803 1.00 82.88 96 ARG A C 1
ATOM 786 O O . ARG A 1 96 ? 9.665 -5.973 -18.819 1.00 82.88 96 ARG A O 1
ATOM 793 N N . SER A 1 97 ? 11.477 -5.018 -17.898 1.00 83.94 97 SER A N 1
ATOM 794 C CA . SER A 1 97 ? 11.622 -5.979 -16.796 1.00 83.94 97 SER A CA 1
ATOM 795 C C . SER A 1 97 ? 10.403 -5.945 -15.864 1.00 83.94 97 SER A C 1
ATOM 797 O O . SER A 1 97 ? 9.777 -6.975 -15.615 1.00 83.94 97 SER A O 1
ATOM 799 N N . TYR A 1 98 ? 9.964 -4.743 -15.478 1.00 86.69 98 TYR A N 1
ATOM 800 C CA . TYR A 1 98 ? 8.736 -4.531 -14.710 1.00 86.69 98 TYR A CA 1
ATOM 801 C C . TYR A 1 98 ? 7.490 -5.111 -15.401 1.00 86.69 98 TYR A C 1
ATOM 803 O O . TYR A 1 98 ? 6.687 -5.798 -14.772 1.00 86.69 98 TYR A O 1
ATOM 811 N N . ASN A 1 99 ? 7.335 -4.887 -16.708 1.00 86.62 99 ASN A N 1
ATOM 812 C CA . ASN A 1 99 ? 6.221 -5.449 -17.473 1.00 86.62 99 ASN A CA 1
ATOM 813 C C . ASN A 1 99 ? 6.278 -6.984 -17.543 1.00 86.62 99 ASN A C 1
ATOM 815 O O . ASN A 1 99 ? 5.252 -7.638 -17.367 1.00 86.62 99 ASN A O 1
ATOM 819 N N . LYS A 1 100 ? 7.468 -7.568 -17.736 1.00 88.06 100 LYS A N 1
ATOM 820 C CA . LYS A 1 100 ? 7.658 -9.028 -17.756 1.00 88.06 100 LYS A CA 1
ATOM 821 C C . LYS A 1 100 ? 7.304 -9.687 -16.426 1.00 88.06 100 LYS A C 1
ATOM 823 O O . LYS A 1 100 ? 6.730 -10.772 -16.430 1.00 88.06 100 LYS A O 1
ATOM 828 N N . MET A 1 101 ? 7.612 -9.038 -15.301 1.00 90.75 101 MET A N 1
ATOM 829 C CA . MET A 1 101 ? 7.168 -9.498 -13.983 1.00 90.75 101 MET A CA 1
ATOM 830 C C . MET A 1 101 ? 5.640 -9.631 -13.955 1.00 90.75 101 MET A C 1
ATOM 832 O O . MET A 1 101 ? 5.126 -10.693 -13.613 1.00 90.75 101 MET A O 1
ATOM 836 N N . TRP A 1 102 ? 4.906 -8.597 -14.376 1.00 91.06 102 TRP A N 1
ATOM 837 C CA . TRP A 1 102 ? 3.441 -8.646 -14.432 1.00 91.06 102 TRP A CA 1
ATOM 838 C C . TRP A 1 102 ? 2.905 -9.718 -15.378 1.00 91.06 102 TRP A C 1
ATOM 840 O O . TRP A 1 102 ? 1.948 -10.410 -15.036 1.00 91.06 102 TRP A O 1
ATOM 850 N N . GLU A 1 103 ? 3.525 -9.882 -16.545 1.00 91.25 103 GLU A N 1
ATOM 851 C CA . GLU A 1 103 ? 3.175 -10.935 -17.501 1.00 91.25 103 GLU A CA 1
ATOM 852 C C . GLU A 1 103 ? 3.351 -12.331 -16.903 1.00 91.25 103 GLU A C 1
ATOM 854 O O . GLU A 1 103 ? 2.451 -13.161 -17.021 1.00 91.25 103 GLU A O 1
ATOM 859 N N . LYS A 1 104 ? 4.452 -12.562 -16.185 1.00 91.56 104 LYS A N 1
ATOM 860 C CA . LYS A 1 104 ? 4.722 -13.833 -15.510 1.00 91.56 104 LYS A CA 1
ATOM 861 C C . LYS A 1 104 ? 3.718 -14.121 -14.395 1.00 91.56 104 LYS A C 1
ATOM 863 O O . LYS A 1 104 ? 3.170 -15.223 -14.346 1.00 91.56 104 LYS A O 1
ATOM 868 N N . LEU A 1 105 ? 3.441 -13.131 -13.540 1.00 93.44 105 LEU A N 1
ATOM 869 C CA . LEU A 1 105 ? 2.423 -13.245 -12.490 1.00 93.44 105 LEU A CA 1
ATOM 870 C C . LEU A 1 105 ? 1.052 -13.599 -13.094 1.00 93.44 105 LEU A C 1
ATOM 872 O O . LEU A 1 105 ? 0.354 -14.473 -12.579 1.00 93.44 105 LEU A O 1
ATOM 876 N N . ALA A 1 106 ? 0.693 -12.976 -14.220 1.00 93.12 106 ALA A N 1
ATOM 877 C CA . ALA A 1 106 ? -0.576 -13.214 -14.897 1.00 93.12 106 ALA A CA 1
ATOM 878 C C . ALA A 1 106 ? -0.661 -14.575 -15.602 1.00 93.12 106 ALA A C 1
ATOM 880 O O . ALA A 1 106 ? -1.737 -15.182 -15.604 1.00 93.12 106 ALA A O 1
ATOM 881 N N . ASP A 1 107 ? 0.427 -15.052 -16.211 1.00 93.25 107 ASP A N 1
ATOM 882 C CA . ASP A 1 107 ? 0.486 -16.367 -16.866 1.00 93.25 107 ASP A CA 1
ATOM 883 C C . ASP A 1 107 ? 0.304 -17.490 -15.851 1.00 93.25 107 ASP A C 1
ATOM 885 O O . ASP A 1 107 ? -0.484 -18.412 -16.061 1.00 93.25 107 ASP A O 1
ATOM 889 N N . GLN A 1 108 ? 0.982 -17.367 -14.713 1.00 93.75 108 GLN A N 1
ATOM 890 C CA . GLN A 1 108 ? 0.916 -18.332 -13.619 1.00 93.75 108 GLN A CA 1
ATOM 891 C C . GLN A 1 108 ? -0.319 -18.138 -12.730 1.00 93.75 108 GLN A C 1
ATOM 893 O O . GLN A 1 108 ? -0.559 -18.931 -11.823 1.00 93.75 108 GLN A O 1
ATOM 898 N N . LYS A 1 109 ? -1.118 -17.095 -12.990 1.00 94.31 109 LYS A N 1
ATOM 899 C CA . LYS A 1 109 ? -2.280 -16.705 -12.183 1.00 94.31 109 LYS A CA 1
ATOM 900 C C . LYS A 1 109 ? -1.928 -16.543 -10.703 1.00 94.31 109 LYS A C 1
ATOM 902 O O . LYS A 1 109 ? -2.731 -16.902 -9.847 1.00 94.31 109 LYS A O 1
ATOM 907 N N . MET A 1 110 ? -0.747 -16.009 -10.401 1.00 93.06 110 MET A N 1
ATOM 908 C CA . MET A 1 110 ? -0.257 -15.868 -9.029 1.00 93.06 110 MET A CA 1
ATOM 909 C C . MET A 1 110 ? -1.116 -14.901 -8.224 1.00 93.06 110 MET A C 1
ATOM 911 O O . MET A 1 110 ? -1.573 -13.882 -8.738 1.00 93.06 110 MET A O 1
ATOM 915 N N . ASP A 1 111 ? -1.311 -15.185 -6.947 1.00 91.62 111 ASP A N 1
ATOM 916 C CA . ASP A 1 111 ? -1.829 -14.195 -6.016 1.00 91.62 111 ASP A CA 1
ATOM 917 C C . ASP A 1 111 ? -0.769 -13.113 -5.788 1.00 91.62 111 ASP A C 1
ATOM 919 O O . ASP A 1 111 ? 0.282 -13.361 -5.196 1.00 91.62 111 ASP A O 1
ATOM 923 N N . ILE A 1 112 ? -1.065 -11.900 -6.256 1.00 91.50 112 ILE A N 1
ATOM 924 C CA . ILE A 1 112 ? -0.181 -10.738 -6.137 1.00 91.50 112 ILE A CA 1
ATOM 925 C C . ILE A 1 112 ? 0.177 -10.483 -4.669 1.00 91.50 112 ILE A C 1
ATOM 927 O O . ILE A 1 112 ? 1.343 -10.261 -4.342 1.00 91.50 112 ILE A O 1
ATOM 931 N N . LEU A 1 113 ? -0.805 -10.513 -3.769 1.00 88.44 113 LEU A N 1
ATOM 932 C CA . LEU A 1 113 ? -0.585 -10.159 -2.374 1.00 88.44 113 LEU A CA 1
ATOM 933 C C . LEU A 1 113 ? 0.224 -11.241 -1.651 1.00 88.44 113 LEU A C 1
ATOM 935 O O . LEU A 1 113 ? 1.163 -10.905 -0.927 1.00 88.44 113 LEU A O 1
ATOM 939 N N . ALA A 1 114 ? -0.088 -12.520 -1.876 1.00 88.00 114 ALA A N 1
ATOM 940 C CA . ALA A 1 114 ? 0.672 -13.630 -1.297 1.00 88.00 114 ALA A CA 1
ATOM 941 C C . ALA A 1 114 ? 2.113 -13.676 -1.835 1.00 88.00 114 ALA A C 1
ATOM 943 O O . ALA A 1 114 ? 3.059 -13.853 -1.062 1.00 88.00 114 ALA A O 1
ATOM 944 N N . PHE A 1 115 ? 2.302 -13.419 -3.132 1.00 90.88 115 PHE A N 1
ATOM 945 C CA . PHE A 1 115 ? 3.623 -13.319 -3.743 1.00 90.88 115 PHE A CA 1
ATOM 946 C C . PHE A 1 115 ? 4.446 -12.183 -3.118 1.00 90.88 115 PHE A C 1
ATOM 948 O O . PHE A 1 115 ? 5.567 -12.384 -2.640 1.00 90.88 115 PHE A O 1
ATOM 955 N N . PHE A 1 116 ? 3.887 -10.971 -3.044 1.00 90.31 116 PHE A N 1
ATOM 956 C CA . PHE A 1 116 ? 4.634 -9.831 -2.522 1.00 90.31 116 PHE A CA 1
ATOM 957 C C . PHE A 1 116 ? 4.781 -9.840 -0.999 1.00 90.31 116 PHE A C 1
ATOM 959 O O . PHE A 1 116 ? 5.806 -9.367 -0.523 1.00 90.31 116 PHE A O 1
ATOM 966 N N . ASN A 1 117 ? 3.861 -10.410 -0.225 1.00 88.25 117 ASN A N 1
ATOM 967 C CA . ASN A 1 117 ? 3.989 -10.419 1.233 1.00 88.25 117 ASN A CA 1
ATOM 968 C C . ASN A 1 117 ? 4.740 -11.639 1.786 1.00 88.25 117 ASN A C 1
ATOM 970 O O . ASN A 1 117 ? 5.493 -11.499 2.749 1.00 88.25 117 ASN A O 1
ATOM 974 N N . ALA A 1 118 ? 4.554 -12.814 1.185 1.00 84.75 118 ALA A N 1
ATOM 975 C CA . ALA A 1 118 ? 5.022 -14.084 1.735 1.00 84.75 118 ALA A CA 1
ATOM 976 C C . ALA A 1 118 ? 5.978 -14.855 0.812 1.00 84.75 118 ALA A C 1
ATOM 978 O O . ALA A 1 118 ? 6.407 -15.940 1.189 1.00 84.75 118 ALA A O 1
ATOM 979 N N . ASP A 1 119 ? 6.311 -14.321 -0.371 1.00 85.88 119 ASP A N 1
ATOM 980 C CA . ASP A 1 119 ? 7.078 -15.039 -1.403 1.00 85.88 119 ASP A CA 1
ATOM 981 C C . ASP A 1 119 ? 6.402 -16.369 -1.807 1.00 85.88 119 ASP A C 1
ATOM 983 O O . ASP A 1 119 ? 7.049 -17.321 -2.241 1.00 85.88 119 ASP A O 1
ATOM 987 N N . SER A 1 120 ? 5.073 -16.427 -1.654 1.00 85.88 120 SER A N 1
ATOM 988 C CA . SER A 1 120 ? 4.258 -17.606 -1.939 1.00 85.88 120 SER A CA 1
ATOM 989 C C . SER A 1 120 ? 3.988 -17.748 -3.437 1.00 85.88 120 SER A C 1
ATOM 991 O O . SER A 1 120 ? 3.827 -16.757 -4.153 1.00 85.88 120 SER A O 1
ATOM 993 N N . GLN A 1 121 ? 3.898 -18.997 -3.900 1.00 88.38 121 GLN A N 1
ATOM 994 C CA . GLN A 1 121 ? 3.497 -19.343 -5.267 1.00 88.38 121 GLN A CA 1
ATOM 995 C C . GLN A 1 121 ? 2.006 -19.676 -5.403 1.00 88.38 121 GLN A C 1
ATOM 997 O O . GLN A 1 121 ? 1.573 -20.255 -6.398 1.00 88.38 121 GLN A O 1
ATOM 1002 N N . GLU A 1 122 ? 1.208 -19.321 -4.399 1.00 89.38 122 GLU A N 1
ATOM 1003 C CA . GLU A 1 122 ? -0.239 -19.465 -4.461 1.00 89.38 122 GLU A CA 1
ATOM 1004 C C . GLU A 1 122 ? -0.845 -18.751 -5.669 1.00 89.38 122 GLU A C 1
ATOM 1006 O O . GLU A 1 122 ? -0.373 -17.708 -6.124 1.00 89.38 122 GLU A O 1
ATOM 1011 N N . THR A 1 123 ? -1.944 -19.311 -6.167 1.00 92.06 123 THR A N 1
ATOM 1012 C CA . THR A 1 123 ? -2.650 -18.791 -7.338 1.00 92.06 123 THR A CA 1
ATOM 1013 C C . THR A 1 123 ? -4.019 -18.227 -6.959 1.00 92.06 123 THR A C 1
ATOM 1015 O O . THR A 1 123 ? -4.645 -18.654 -5.985 1.00 92.06 123 THR A O 1
ATOM 1018 N N . CYS A 1 124 ? -4.487 -17.238 -7.720 1.00 91.25 124 CYS A N 1
ATOM 1019 C CA . CYS A 1 124 ? -5.818 -16.642 -7.629 1.00 91.25 124 CYS A CA 1
ATOM 1020 C C . CYS A 1 124 ? -6.326 -16.320 -9.034 1.00 91.25 124 CYS A C 1
ATOM 1022 O O . CYS A 1 124 ? -6.093 -15.232 -9.557 1.00 91.25 124 CYS A O 1
ATOM 1024 N N . LYS A 1 125 ? -7.015 -17.262 -9.680 1.00 92.06 125 LYS A N 1
ATOM 1025 C CA . LYS A 1 125 ? -7.496 -17.069 -11.060 1.00 92.06 125 LYS A CA 1
ATOM 1026 C C . LYS A 1 125 ? -8.531 -15.945 -11.158 1.00 92.06 125 LYS A C 1
ATOM 1028 O O . LYS A 1 125 ? -8.566 -15.220 -12.154 1.00 92.06 125 LYS A O 1
ATOM 1033 N N . GLU A 1 126 ? -9.330 -15.791 -10.109 1.00 92.00 126 GLU A N 1
ATOM 1034 C CA . GLU A 1 126 ? -10.385 -14.793 -9.963 1.00 92.00 126 GLU A CA 1
ATOM 1035 C C . GLU A 1 126 ? -9.798 -13.380 -9.994 1.00 92.00 126 GLU A C 1
ATOM 1037 O O . GLU A 1 126 ? -10.301 -12.534 -10.723 1.00 92.00 126 GLU A O 1
ATOM 1042 N N . MET A 1 127 ? -8.676 -13.147 -9.300 1.00 91.12 127 MET A N 1
ATOM 1043 C CA . MET A 1 127 ? -7.979 -11.853 -9.271 1.00 91.12 127 MET A CA 1
ATOM 1044 C C . MET A 1 127 ? -7.599 -11.362 -10.674 1.00 91.12 127 MET A C 1
ATOM 1046 O O . MET A 1 127 ? -7.743 -10.182 -10.980 1.00 91.12 127 MET A O 1
ATOM 1050 N N . TRP A 1 128 ? -7.140 -12.265 -11.544 1.00 91.88 128 TRP A N 1
ATOM 1051 C CA . TRP A 1 128 ? -6.726 -11.926 -12.912 1.00 91.88 128 TRP A CA 1
ATOM 1052 C C . TRP A 1 128 ? -7.888 -11.776 -13.894 1.00 91.88 128 TRP A C 1
ATOM 1054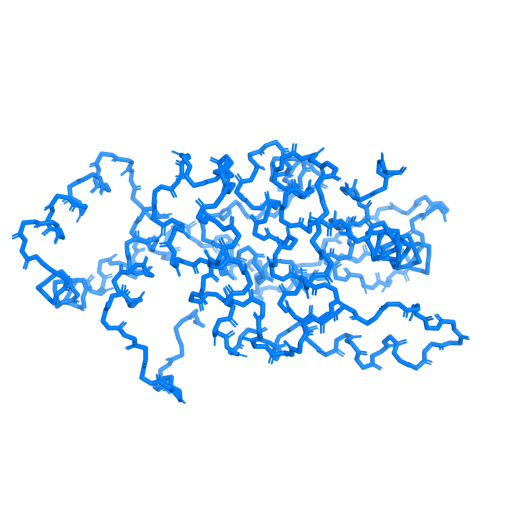 O O . TRP A 1 128 ? -7.674 -11.312 -15.012 1.00 91.88 128 TRP A O 1
ATOM 1064 N N . SER A 1 129 ? -9.092 -12.180 -13.489 1.00 90.12 129 SER A N 1
ATOM 1065 C CA . SER A 1 129 ? -10.321 -12.066 -14.287 1.00 90.12 129 SER A CA 1
ATOM 1066 C C . SER A 1 129 ? -11.268 -10.986 -13.746 1.00 90.12 129 SER A C 1
ATOM 1068 O O . SER A 1 129 ? -12.287 -10.698 -14.373 1.00 90.12 129 SER A O 1
ATOM 1070 N N . ALA A 1 130 ? -10.927 -10.395 -12.598 1.00 87.56 130 ALA A N 1
ATOM 1071 C CA . ALA A 1 130 ? -11.717 -9.403 -11.892 1.00 87.56 130 ALA A CA 1
ATOM 1072 C C . ALA A 1 130 ? -11.871 -8.112 -12.702 1.00 87.56 130 ALA A C 1
ATOM 1074 O O . ALA A 1 130 ? -10.909 -7.576 -13.268 1.00 87.56 130 ALA A O 1
ATOM 1075 N N . ARG A 1 131 ? -13.083 -7.566 -12.702 1.00 84.00 131 ARG A N 1
ATOM 1076 C CA . ARG A 1 131 ? -13.343 -6.200 -13.155 1.00 84.00 131 ARG A CA 1
ATOM 1077 C C . ARG A 1 131 ? -12.943 -5.208 -12.067 1.00 84.00 131 ARG A C 1
ATOM 1079 O O . ARG A 1 131 ? -12.781 -5.551 -10.898 1.00 84.00 131 ARG A O 1
ATOM 1086 N N . GLN A 1 132 ? -12.799 -3.947 -12.463 1.00 75.19 132 GLN A N 1
ATOM 1087 C CA . GLN A 1 132 ? -12.467 -2.882 -11.524 1.00 75.19 132 GLN A CA 1
ATOM 1088 C C . GLN A 1 132 ? -13.528 -2.783 -10.416 1.00 75.19 132 GLN A C 1
ATOM 1090 O O . GLN A 1 132 ? -14.715 -2.647 -10.715 1.00 75.19 132 GLN A O 1
ATOM 1095 N N . GLY A 1 133 ? -13.095 -2.813 -9.156 1.00 76.88 133 GLY A N 1
ATOM 1096 C CA . GLY A 1 133 ? -13.959 -2.809 -7.972 1.00 76.88 133 GLY A CA 1
ATOM 1097 C C . GLY A 1 133 ? -14.312 -4.200 -7.434 1.00 76.88 133 GLY A C 1
ATOM 1098 O O . GLY A 1 133 ? -14.783 -4.304 -6.304 1.00 76.88 133 GLY A O 1
ATOM 1099 N N . GLU A 1 134 ? -14.070 -5.277 -8.189 1.00 85.56 134 GLU A N 1
ATOM 1100 C CA . GLU A 1 134 ? -14.350 -6.649 -7.732 1.00 85.56 134 GLU A CA 1
ATOM 1101 C C . GLU A 1 134 ? -13.222 -7.211 -6.853 1.00 85.56 134 GLU A C 1
ATOM 1103 O O . GLU A 1 134 ? -13.440 -8.146 -6.078 1.00 85.56 134 GLU A O 1
ATOM 1108 N N . LEU A 1 135 ? -12.019 -6.625 -6.923 1.00 84.06 135 LEU A N 1
ATOM 1109 C CA . LEU A 1 135 ? -10.851 -7.121 -6.194 1.00 84.06 135 LEU A CA 1
ATOM 1110 C C . LEU A 1 135 ? -11.011 -7.025 -4.676 1.00 84.06 135 LEU A C 1
ATOM 1112 O O . LEU A 1 135 ? -10.533 -7.914 -3.976 1.00 84.06 135 LEU A O 1
ATOM 1116 N N . VAL A 1 136 ? -11.739 -6.030 -4.161 1.00 81.25 136 VAL A N 1
ATOM 1117 C CA . VAL A 1 136 ? -12.055 -5.931 -2.723 1.00 81.25 136 VAL A CA 1
ATOM 1118 C C . VAL A 1 136 ? -12.793 -7.177 -2.240 1.00 81.25 136 VAL A C 1
ATOM 1120 O O . VAL A 1 136 ? -12.397 -7.796 -1.253 1.00 81.25 136 VAL A O 1
ATOM 1123 N N . THR A 1 137 ? -13.843 -7.581 -2.956 1.00 84.69 137 THR A N 1
ATOM 1124 C CA . THR A 1 137 ? -14.660 -8.749 -2.607 1.00 84.69 137 THR A CA 1
ATOM 1125 C C . THR A 1 137 ? -13.848 -10.034 -2.696 1.00 84.69 137 THR A C 1
ATOM 1127 O O . THR A 1 137 ? -13.876 -10.840 -1.768 1.00 84.69 137 THR A O 1
ATOM 1130 N N . ILE A 1 138 ? -13.058 -10.197 -3.762 1.00 87.19 138 ILE A N 1
ATOM 1131 C CA . ILE A 1 138 ? -12.189 -11.370 -3.935 1.00 87.19 138 ILE A CA 1
ATOM 1132 C C . ILE A 1 138 ? -11.179 -11.458 -2.782 1.00 87.19 138 ILE A C 1
ATOM 1134 O O . ILE A 1 138 ? -10.978 -12.537 -2.230 1.00 87.19 138 ILE A O 1
ATOM 1138 N N . MET A 1 139 ? -10.580 -10.338 -2.364 1.00 82.81 139 MET A N 1
ATOM 1139 C CA . MET A 1 139 ? -9.641 -10.318 -1.236 1.00 82.81 139 MET A CA 1
ATOM 1140 C C . MET A 1 139 ? -10.325 -10.575 0.111 1.00 82.81 139 MET A C 1
ATOM 1142 O O . MET A 1 139 ? -9.753 -11.271 0.950 1.00 82.81 139 MET A O 1
ATOM 1146 N N . ARG A 1 140 ? -11.542 -10.062 0.333 1.00 79.94 140 ARG A N 1
ATOM 1147 C CA . ARG A 1 140 ? -12.341 -10.365 1.536 1.00 79.94 140 ARG A CA 1
ATOM 1148 C C . ARG A 1 140 ? -12.605 -11.860 1.662 1.00 79.94 140 ARG A C 1
ATOM 1150 O O . ARG A 1 140 ? -12.342 -12.428 2.717 1.00 79.94 140 ARG A O 1
ATOM 1157 N N . GLU A 1 141 ? -13.070 -12.498 0.591 1.00 82.06 141 GLU A N 1
ATOM 1158 C CA . GLU A 1 141 ? -13.326 -13.941 0.589 1.00 82.06 141 GLU A CA 1
ATOM 1159 C C . GLU A 1 141 ? -12.036 -14.742 0.764 1.00 82.06 141 GLU A C 1
ATOM 1161 O O . GLU A 1 141 ? -11.962 -15.643 1.597 1.00 82.06 141 GLU A O 1
ATOM 1166 N N . ARG A 1 142 ? -10.970 -14.359 0.061 1.00 77.88 142 ARG A N 1
ATOM 1167 C CA . ARG A 1 142 ? -9.684 -15.054 0.134 1.00 77.88 142 ARG A CA 1
ATOM 1168 C C . ARG A 1 142 ? -9.065 -15.027 1.536 1.00 77.88 142 ARG A C 1
ATOM 1170 O O . ARG A 1 142 ? -8.553 -16.045 2.001 1.00 77.88 142 ARG A O 1
ATOM 1177 N N . ARG A 1 143 ? -9.182 -13.902 2.247 1.00 74.19 143 ARG A N 1
ATOM 1178 C CA . ARG A 1 143 ? -8.703 -13.741 3.633 1.00 74.19 143 ARG A CA 1
ATOM 1179 C C . ARG A 1 143 ? -9.419 -14.631 4.651 1.00 74.19 143 ARG A C 1
ATOM 1181 O O . ARG A 1 143 ? -8.855 -14.882 5.711 1.00 74.19 143 ARG A O 1
ATOM 1188 N N . LYS A 1 144 ? -10.622 -15.138 4.352 1.00 73.31 144 LYS A N 1
ATOM 1189 C CA . LYS A 1 144 ? -11.298 -16.121 5.221 1.00 73.31 144 LYS A CA 1
ATOM 1190 C C . LYS A 1 144 ? -10.579 -17.471 5.236 1.00 73.31 144 LYS A C 1
ATOM 1192 O O . LYS A 1 144 ? -10.732 -18.229 6.188 1.00 73.31 144 LYS A O 1
ATOM 1197 N N . HIS A 1 145 ? -9.811 -17.767 4.189 1.00 72.62 145 HIS A N 1
ATOM 1198 C CA . HIS A 1 145 ? -9.184 -19.071 3.981 1.00 72.62 145 HIS A CA 1
ATOM 1199 C C . HIS A 1 145 ? -7.660 -19.038 4.107 1.00 72.62 145 HIS A C 1
ATOM 1201 O O . HIS A 1 145 ? -7.056 -20.064 4.408 1.00 72.62 145 HIS A O 1
ATOM 1207 N N . ILE A 1 146 ? -7.037 -17.875 3.903 1.00 69.06 146 ILE A N 1
ATOM 1208 C CA . ILE A 1 146 ? -5.586 -17.696 3.974 1.00 69.06 146 ILE A CA 1
ATOM 1209 C C . ILE A 1 146 ? -5.280 -16.589 4.978 1.00 69.06 146 ILE A C 1
ATOM 1211 O O . ILE A 1 146 ? -5.681 -15.441 4.785 1.00 69.06 146 ILE A O 1
ATOM 1215 N N . LYS A 1 147 ? -4.542 -16.935 6.039 1.00 68.56 147 LYS A N 1
ATOM 1216 C CA . LYS A 1 147 ? -4.040 -15.962 7.011 1.00 68.56 147 LYS A CA 1
ATOM 1217 C C . LYS A 1 147 ? -2.656 -15.495 6.574 1.00 68.56 147 LYS A C 1
ATOM 1219 O O . LYS A 1 147 ? -1.669 -16.210 6.730 1.00 68.56 147 LYS A O 1
ATOM 1224 N N . LEU A 1 148 ? -2.594 -14.304 5.996 1.00 68.06 148 LEU A N 1
ATOM 1225 C CA . LEU A 1 148 ? -1.349 -13.711 5.531 1.00 68.06 148 LEU A CA 1
ATOM 1226 C C . LEU A 1 148 ? -0.558 -13.116 6.713 1.00 68.06 148 LEU A C 1
ATOM 1228 O O . LEU A 1 148 ? -1.169 -12.590 7.646 1.00 68.06 148 LEU A O 1
ATOM 1232 N N . PRO A 1 149 ? 0.790 -13.131 6.674 1.00 65.25 149 PRO A N 1
ATOM 1233 C CA . PRO A 1 149 ? 1.635 -12.643 7.769 1.00 65.25 149 PRO A CA 1
ATOM 1234 C C . PRO A 1 149 ? 1.305 -11.224 8.255 1.00 65.25 149 PRO A C 1
ATOM 1236 O O . PRO A 1 149 ? 1.342 -10.947 9.455 1.00 65.25 149 PRO A O 1
ATOM 1239 N N . TRP A 1 150 ? 0.919 -10.330 7.340 1.00 68.19 150 TRP A N 1
ATOM 1240 C CA . TRP A 1 150 ? 0.546 -8.957 7.684 1.00 68.19 150 TRP A CA 1
ATOM 1241 C C . TRP A 1 150 ? -0.703 -8.866 8.575 1.00 68.19 150 TRP A C 1
ATOM 1243 O O . TRP A 1 150 ? -0.770 -7.978 9.419 1.00 68.19 150 TRP A O 1
ATOM 1253 N N . GLN A 1 151 ? -1.650 -9.806 8.454 1.00 67.06 151 GLN A N 1
ATOM 1254 C CA . GLN A 1 151 ? -2.860 -9.848 9.287 1.00 67.06 151 GLN A CA 1
ATOM 1255 C C . GLN A 1 151 ? -2.547 -10.225 10.741 1.00 67.06 151 GLN A C 1
ATOM 1257 O O . GLN A 1 151 ? -3.321 -9.917 11.642 1.00 67.06 151 GLN A O 1
ATOM 1262 N N . THR A 1 152 ? -1.431 -10.921 10.973 1.00 63.34 152 THR A N 1
ATOM 1263 C CA . THR A 1 152 ? -0.950 -11.266 12.319 1.00 63.34 152 THR A CA 1
ATOM 1264 C C . THR A 1 152 ? -0.052 -10.199 12.928 1.00 63.34 152 THR A C 1
ATOM 1266 O O . THR A 1 152 ? -0.101 -10.003 14.136 1.00 63.34 152 THR A O 1
ATOM 1269 N N . GLU A 1 153 ? 0.776 -9.533 12.121 1.00 62.09 153 GLU A N 1
ATOM 1270 C CA . GLU A 1 153 ? 1.737 -8.536 12.616 1.00 62.09 153 GLU A CA 1
ATOM 1271 C C . GLU A 1 153 ? 1.085 -7.161 12.833 1.00 62.09 153 GLU A C 1
ATOM 1273 O O . GLU A 1 153 ? 1.508 -6.412 13.708 1.00 62.09 153 GLU A O 1
ATOM 1278 N N . TYR A 1 154 ? 0.023 -6.850 12.084 1.00 65.75 154 TYR A N 1
ATOM 1279 C CA . TYR A 1 154 ? -0.622 -5.541 12.096 1.00 65.75 154 TYR A CA 1
ATOM 1280 C C . TYR A 1 154 ? -2.146 -5.682 12.169 1.00 65.75 154 TYR A C 1
ATOM 1282 O O . TYR A 1 154 ? -2.828 -5.653 11.153 1.00 65.75 154 TYR A O 1
ATOM 1290 N N . PHE A 1 155 ? -2.723 -5.824 13.360 1.00 56.81 155 PHE A N 1
ATOM 1291 C CA . PHE A 1 155 ? -4.148 -6.170 13.525 1.00 56.81 155 PHE A CA 1
ATOM 1292 C C . PHE A 1 155 ? -5.150 -5.195 12.867 1.00 56.81 155 PHE A C 1
ATOM 1294 O O . PHE A 1 155 ? -6.229 -5.615 12.456 1.00 56.81 155 PHE A O 1
ATOM 1301 N N . PHE A 1 156 ? -4.798 -3.914 12.709 1.00 62.38 156 PHE A N 1
ATOM 1302 C CA . PHE A 1 156 ? -5.650 -2.888 12.080 1.00 62.38 156 PHE A CA 1
ATOM 1303 C C . PHE A 1 156 ? -5.772 -3.022 10.557 1.00 62.38 156 PHE A C 1
ATOM 1305 O O . PHE A 1 156 ? -6.606 -2.374 9.926 1.00 62.38 156 PHE A O 1
ATOM 1312 N N . THR A 1 157 ? -4.895 -3.811 9.943 1.00 68.00 157 THR A N 1
ATOM 1313 C CA . THR A 1 157 ? -4.808 -3.916 8.485 1.00 68.00 157 THR A CA 1
ATOM 1314 C C . THR A 1 157 ? -6.017 -4.618 7.873 1.00 68.00 157 THR A C 1
ATOM 1316 O O . THR A 1 157 ? -6.292 -4.462 6.676 1.00 68.00 157 THR A O 1
ATOM 1319 N N . ASP A 1 158 ? -6.753 -5.373 8.692 1.00 63.38 158 ASP A N 1
ATOM 1320 C CA . ASP A 1 158 ? -8.010 -5.986 8.303 1.00 63.38 158 ASP A CA 1
ATOM 1321 C C . ASP A 1 158 ? -9.102 -4.914 8.160 1.00 63.38 158 ASP A C 1
ATOM 1323 O O . ASP A 1 158 ? -9.415 -4.167 9.084 1.00 63.38 158 ASP A O 1
ATOM 1327 N N . GLY A 1 159 ? -9.640 -4.773 6.950 1.00 70.31 159 GLY A N 1
ATOM 1328 C CA . GLY A 1 159 ? -10.479 -3.637 6.545 1.00 70.31 159 GLY A CA 1
ATOM 1329 C C . GLY A 1 159 ? -9.701 -2.401 6.070 1.00 70.31 159 GLY A C 1
ATOM 1330 O O . GLY A 1 159 ? -10.170 -1.725 5.157 1.00 70.31 159 GLY A O 1
ATOM 1331 N N . TYR A 1 160 ? -8.474 -2.157 6.553 1.00 75.38 160 TYR A N 1
ATOM 1332 C CA . TYR A 1 160 ? -7.639 -1.064 6.030 1.00 75.38 160 TYR A CA 1
ATOM 1333 C C . TYR A 1 160 ? -7.311 -1.257 4.545 1.00 75.38 160 TYR A C 1
ATOM 1335 O O . TYR A 1 160 ? -7.478 -0.325 3.767 1.00 75.38 160 TYR A O 1
ATOM 1343 N N . LEU A 1 161 ? -6.919 -2.468 4.118 1.00 78.88 161 LEU A N 1
ATOM 1344 C CA . LEU A 1 161 ? -6.706 -2.763 2.690 1.00 78.88 161 LEU A CA 1
ATOM 1345 C C . LEU A 1 161 ? -7.949 -2.448 1.848 1.00 78.88 161 LEU A C 1
ATOM 1347 O O . LEU A 1 161 ? -7.831 -1.902 0.753 1.00 78.88 161 LEU A O 1
ATOM 1351 N N . ASP A 1 162 ? -9.133 -2.748 2.378 1.00 78.75 162 ASP A N 1
ATOM 1352 C CA . ASP A 1 162 ? -10.389 -2.513 1.671 1.00 78.75 162 ASP A CA 1
ATOM 1353 C C . ASP A 1 162 ? -10.643 -1.015 1.519 1.00 78.75 162 ASP A C 1
ATOM 1355 O O . ASP A 1 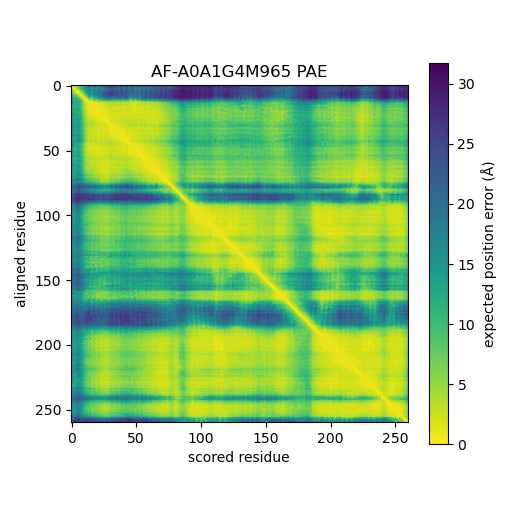162 ? -10.905 -0.555 0.410 1.00 78.75 162 ASP A O 1
ATOM 1359 N N . ALA A 1 163 ? -10.439 -0.241 2.589 1.00 76.19 163 ALA A N 1
ATOM 1360 C CA . ALA A 1 163 ? -10.520 1.216 2.543 1.00 76.19 163 ALA A CA 1
ATOM 1361 C C . ALA A 1 163 ? -9.559 1.816 1.497 1.00 76.19 163 ALA A C 1
ATOM 1363 O O . ALA A 1 163 ? -9.916 2.751 0.781 1.00 76.19 163 ALA A O 1
ATOM 1364 N N . GLN A 1 164 ? -8.357 1.247 1.339 1.00 79.19 164 GLN A N 1
ATOM 1365 C CA . GLN A 1 164 ? -7.382 1.707 0.341 1.00 79.19 164 GLN A CA 1
ATOM 1366 C C . GLN A 1 164 ? -7.773 1.361 -1.099 1.00 79.19 164 GLN A C 1
ATOM 1368 O O . GLN A 1 164 ? -7.533 2.160 -2.006 1.00 79.19 164 GLN A O 1
ATOM 1373 N N . LEU A 1 165 ? -8.382 0.197 -1.324 1.00 77.44 165 LEU A N 1
ATOM 1374 C CA . LEU A 1 165 ? -8.901 -0.192 -2.638 1.00 77.44 165 LEU A CA 1
ATOM 1375 C C . LEU A 1 165 ? -10.148 0.626 -3.023 1.00 77.44 165 LEU A C 1
ATOM 1377 O O . LEU A 1 165 ? -10.326 0.967 -4.193 1.00 77.44 165 LEU A O 1
ATOM 1381 N N . GLU A 1 166 ? -10.973 0.996 -2.042 1.00 73.19 166 GLU A N 1
ATOM 1382 C CA . GLU A 1 166 ? -12.155 1.849 -2.217 1.00 73.19 166 GLU A CA 1
ATOM 1383 C C . GLU A 1 166 ? -11.779 3.338 -2.421 1.00 73.19 166 GLU A C 1
ATOM 1385 O O . GLU A 1 166 ? -12.538 4.103 -3.030 1.00 73.19 166 GLU A O 1
ATOM 1390 N N . ASN A 1 167 ? -10.582 3.763 -1.993 1.00 69.19 167 ASN A N 1
ATOM 1391 C CA . ASN A 1 167 ? -10.107 5.143 -2.114 1.00 69.19 167 ASN A CA 1
ATOM 1392 C C . ASN A 1 167 ? -9.681 5.510 -3.549 1.00 69.19 167 ASN A C 1
ATOM 1394 O O . ASN A 1 167 ? -8.515 5.422 -3.950 1.00 69.19 167 ASN A O 1
ATOM 1398 N N . ARG A 1 168 ? -10.643 6.028 -4.320 1.00 62.84 168 ARG A N 1
ATOM 1399 C CA . ARG A 1 168 ? -10.424 6.477 -5.704 1.00 62.84 168 ARG A CA 1
ATOM 1400 C C . ARG A 1 168 ? -9.580 7.746 -5.841 1.00 62.84 168 ARG A C 1
ATOM 1402 O O . ARG A 1 168 ? -9.043 7.977 -6.918 1.00 62.84 168 ARG A O 1
ATOM 1409 N N . ALA A 1 169 ? -9.417 8.556 -4.792 1.00 59.25 169 ALA A N 1
ATOM 1410 C CA . ALA A 1 169 ? -8.663 9.813 -4.882 1.00 59.25 169 ALA A CA 1
ATOM 1411 C C . ALA A 1 169 ? -7.161 9.593 -5.150 1.00 59.25 169 ALA A C 1
ATOM 1413 O O . ALA A 1 169 ? -6.475 10.487 -5.640 1.00 59.25 169 ALA A O 1
ATOM 1414 N N . MET A 1 170 ? -6.649 8.394 -4.856 1.00 57.50 170 MET A N 1
ATOM 1415 C CA . MET A 1 170 ? -5.269 7.996 -5.151 1.00 57.50 170 MET A CA 1
ATOM 1416 C C . MET A 1 170 ? -5.079 7.462 -6.582 1.00 57.50 170 MET A C 1
ATOM 1418 O O . MET A 1 170 ? -3.947 7.434 -7.066 1.00 57.50 170 MET A O 1
ATOM 1422 N N . VAL A 1 171 ? -6.166 7.110 -7.285 1.00 58.31 171 VAL A N 1
ATOM 1423 C CA . VAL A 1 171 ? -6.135 6.607 -8.673 1.00 58.31 171 VAL A CA 1
ATOM 1424 C C . VAL A 1 171 ? -5.553 7.665 -9.610 1.00 58.31 171 VAL A C 1
ATOM 1426 O O . VAL A 1 171 ? -4.672 7.362 -10.414 1.00 58.31 171 VAL A O 1
ATOM 1429 N N . ASP A 1 172 ? -5.969 8.924 -9.460 1.00 51.75 172 ASP A N 1
ATOM 1430 C CA . ASP A 1 172 ? -5.562 10.016 -10.354 1.00 51.75 172 ASP A CA 1
ATOM 1431 C C . ASP A 1 172 ? -4.060 10.348 -10.273 1.00 51.75 172 ASP A C 1
ATOM 1433 O O . ASP A 1 172 ? -3.499 10.894 -11.224 1.00 51.75 172 ASP A O 1
ATOM 1437 N N . PHE A 1 173 ? -3.388 9.997 -9.170 1.00 49.41 173 PHE A N 1
ATOM 1438 C CA . PHE A 1 173 ? -1.984 10.354 -8.934 1.00 49.41 173 PHE A CA 1
ATOM 1439 C C . PHE A 1 173 ? -0.990 9.416 -9.639 1.00 49.41 173 PHE A C 1
ATOM 1441 O O . PHE A 1 173 ? 0.104 9.841 -10.000 1.00 49.41 173 PHE A O 1
ATOM 1448 N N . VAL A 1 174 ? -1.375 8.155 -9.870 1.00 50.97 174 VAL A N 1
ATOM 1449 C CA . VAL A 1 174 ? -0.501 7.122 -10.465 1.00 50.97 174 VAL A CA 1
ATOM 1450 C C . VAL A 1 174 ? -0.940 6.751 -11.888 1.00 50.97 174 VAL A C 1
ATOM 1452 O O . VAL A 1 174 ? -0.109 6.417 -12.733 1.00 50.97 174 VAL A O 1
ATOM 1455 N N . TYR A 1 175 ? -2.235 6.870 -12.209 1.00 46.44 175 TYR A N 1
ATOM 1456 C CA . TYR A 1 175 ? -2.809 6.391 -13.475 1.00 46.44 175 TYR A CA 1
ATOM 1457 C C . TYR A 1 175 ? -2.472 7.249 -14.709 1.00 46.44 175 TYR A C 1
ATOM 1459 O O . TYR A 1 175 ? -2.765 6.845 -15.837 1.00 46.44 175 TYR A O 1
ATOM 1467 N N . GLN A 1 176 ? -1.812 8.402 -14.541 1.00 48.97 176 GLN A N 1
ATOM 1468 C CA . GLN A 1 176 ? -1.312 9.183 -15.681 1.00 48.97 176 GLN A CA 1
ATOM 1469 C C . GLN A 1 176 ? -0.269 8.403 -16.506 1.00 48.97 176 GLN A C 1
ATOM 1471 O O . GLN A 1 176 ? -0.252 8.529 -17.728 1.00 48.97 176 GLN A O 1
ATOM 1476 N N . GLU A 1 177 ? 0.502 7.500 -15.888 1.00 49.84 177 GLU A N 1
ATOM 1477 C CA . GLU A 1 177 ? 1.500 6.672 -16.588 1.00 49.84 177 GLU A CA 1
ATOM 1478 C C . GLU A 1 177 ? 0.880 5.528 -17.420 1.00 49.84 177 GLU A C 1
ATOM 1480 O O . GLU A 1 177 ? 1.472 5.087 -18.405 1.00 49.84 177 GLU A O 1
ATOM 1485 N N . ALA A 1 178 ? -0.342 5.075 -17.106 1.00 45.22 178 ALA A N 1
ATOM 1486 C CA . ALA A 1 178 ? -1.018 4.021 -17.875 1.00 45.22 178 ALA A CA 1
ATOM 1487 C C . ALA A 1 178 ? -1.376 4.472 -19.307 1.00 45.22 178 ALA A C 1
ATOM 1489 O O . ALA A 1 178 ? -1.420 3.649 -20.226 1.00 45.22 178 ALA A O 1
ATOM 1490 N N . ARG A 1 179 ? -1.579 5.783 -19.521 1.00 44.28 179 ARG A N 1
ATOM 1491 C CA . ARG A 1 179 ? -1.783 6.361 -20.863 1.00 44.28 179 ARG A CA 1
ATOM 1492 C C . ARG A 1 179 ? -0.508 6.330 -21.710 1.00 44.28 179 ARG A C 1
ATOM 1494 O O . ARG A 1 179 ? -0.600 6.131 -22.920 1.00 44.28 179 ARG A O 1
ATOM 1501 N N . ASP A 1 180 ? 0.664 6.452 -21.089 1.00 44.53 180 ASP A N 1
ATOM 1502 C CA . ASP A 1 180 ? 1.956 6.411 -21.787 1.00 44.53 180 ASP A CA 1
ATOM 1503 C C . ASP A 1 180 ? 2.383 4.988 -22.159 1.00 44.53 180 ASP A C 1
ATOM 1505 O O . ASP A 1 180 ? 3.126 4.788 -23.120 1.00 44.53 180 ASP A O 1
ATOM 1509 N N . VAL A 1 181 ? 1.889 3.976 -21.442 1.00 51.12 181 VAL A N 1
ATOM 1510 C CA . VAL A 1 181 ? 2.141 2.559 -21.747 1.00 51.12 181 VAL A CA 1
ATOM 1511 C C . VAL A 1 181 ? 1.430 2.117 -23.034 1.00 51.12 181 VAL A C 1
ATOM 1513 O O . VAL A 1 181 ? 2.013 1.376 -23.822 1.00 51.12 181 VAL A O 1
ATOM 1516 N N . GLN A 1 182 ? 0.218 2.618 -23.299 1.00 47.62 182 GLN A N 1
ATOM 1517 C CA . GLN A 1 182 ? -0.565 2.264 -24.495 1.00 47.62 182 GLN A CA 1
ATOM 1518 C C . GLN A 1 182 ? -0.017 2.854 -25.803 1.00 47.62 182 GLN A C 1
ATOM 1520 O O . GLN A 1 182 ? -0.346 2.365 -26.878 1.00 47.62 182 GLN A O 1
ATOM 1525 N N . ARG A 1 183 ? 0.822 3.894 -25.731 1.00 47.38 183 ARG A N 1
ATOM 1526 C CA . ARG A 1 183 ? 1.410 4.559 -26.909 1.00 47.38 183 ARG A CA 1
ATOM 1527 C C . ARG A 1 183 ? 2.760 3.972 -27.336 1.00 47.38 183 ARG A C 1
ATOM 1529 O O . ARG A 1 183 ? 3.382 4.486 -28.263 1.00 47.38 183 ARG A O 1
ATOM 1536 N N . ARG A 1 184 ? 3.249 2.928 -26.659 1.00 57.62 184 ARG A N 1
ATOM 1537 C CA . ARG A 1 184 ? 4.542 2.302 -26.971 1.00 57.62 184 ARG A CA 1
ATOM 1538 C C . ARG A 1 184 ? 4.414 1.363 -28.164 1.00 57.62 184 ARG A C 1
ATOM 1540 O O . ARG A 1 184 ? 3.396 0.710 -28.347 1.00 57.62 184 ARG A O 1
ATOM 1547 N N . ARG A 1 185 ? 5.501 1.253 -28.932 1.00 50.56 185 ARG A N 1
ATOM 1548 C CA . ARG A 1 185 ? 5.629 0.326 -30.071 1.00 50.56 185 ARG A CA 1
ATOM 1549 C C . ARG A 1 185 ? 5.524 -1.155 -29.657 1.00 50.56 185 ARG A C 1
ATOM 1551 O O . ARG A 1 185 ? 5.277 -1.993 -30.509 1.00 50.56 185 ARG A O 1
ATOM 1558 N N . ASP A 1 186 ? 5.711 -1.439 -28.367 1.00 64.81 186 ASP A N 1
ATOM 1559 C CA . ASP A 1 186 ? 5.636 -2.758 -27.731 1.00 64.81 186 ASP A CA 1
ATOM 1560 C C . ASP A 1 186 ? 4.889 -2.618 -26.383 1.00 64.81 186 ASP A C 1
ATOM 1562 O O . ASP A 1 186 ? 5.514 -2.351 -25.347 1.00 64.81 186 ASP A O 1
ATOM 1566 N N . PRO A 1 187 ? 3.543 -2.612 -26.393 1.00 68.62 187 PRO A N 1
ATOM 1567 C CA . PRO A 1 187 ? 2.749 -2.504 -25.176 1.00 68.62 187 PRO A CA 1
ATOM 1568 C C . PRO A 1 187 ? 2.788 -3.828 -24.390 1.00 68.62 187 PRO A C 1
ATOM 1570 O O . PRO A 1 187 ? 2.786 -4.897 -24.998 1.00 68.62 187 PRO A O 1
ATOM 1573 N N . PRO A 1 188 ? 2.783 -3.791 -23.044 1.00 74.69 188 PRO A N 1
ATOM 1574 C CA . PRO A 1 188 ? 2.708 -5.007 -22.241 1.00 74.69 188 PRO A CA 1
ATOM 1575 C C . PRO A 1 188 ? 1.429 -5.788 -22.553 1.00 74.69 188 PRO A C 1
ATOM 1577 O O . PRO A 1 188 ? 0.356 -5.199 -22.717 1.00 74.69 188 PRO A O 1
ATOM 1580 N N . ARG A 1 189 ? 1.528 -7.121 -22.564 1.00 83.19 189 ARG A N 1
ATOM 1581 C CA . ARG A 1 189 ? 0.383 -8.016 -22.805 1.00 83.19 189 ARG A CA 1
ATOM 1582 C C . ARG A 1 189 ? -0.647 -7.948 -21.677 1.00 83.19 189 ARG A C 1
ATOM 1584 O O . ARG A 1 189 ? -1.832 -8.187 -21.901 1.00 83.19 189 ARG A O 1
ATOM 1591 N N . VAL A 1 190 ? -0.200 -7.625 -20.464 1.00 83.44 190 VAL A N 1
ATOM 1592 C CA . VAL A 1 190 ? -1.049 -7.527 -19.273 1.00 83.44 190 VAL A CA 1
ATOM 1593 C C . VAL A 1 190 ? -1.325 -6.071 -18.941 1.00 83.44 190 VAL A C 1
ATOM 1595 O O . VAL A 1 190 ? -0.414 -5.275 -18.712 1.00 83.44 190 VAL A O 1
ATOM 1598 N N . ARG A 1 191 ? -2.612 -5.733 -18.843 1.00 80.06 191 ARG A N 1
ATOM 1599 C CA . ARG A 1 191 ? -3.053 -4.443 -18.318 1.00 80.06 191 ARG A CA 1
ATOM 1600 C C . ARG A 1 191 ? -3.168 -4.523 -16.799 1.00 80.06 191 ARG A C 1
ATOM 1602 O O . ARG A 1 191 ? -4.135 -5.066 -16.276 1.00 80.06 191 ARG A O 1
ATOM 1609 N N . VAL A 1 192 ? -2.203 -3.934 -16.105 1.00 80.50 192 VAL A N 1
ATOM 1610 C CA . VAL A 1 192 ? -2.209 -3.834 -14.641 1.00 80.50 192 VAL A CA 1
ATOM 1611 C C . VAL A 1 192 ? -3.239 -2.791 -14.207 1.00 80.50 192 VAL A C 1
ATOM 1613 O O . VAL A 1 192 ? -3.191 -1.638 -14.645 1.00 80.50 192 VAL A O 1
ATOM 1616 N N . THR A 1 193 ? -4.197 -3.189 -13.369 1.00 81.06 193 THR A N 1
ATOM 1617 C CA . THR A 1 193 ? -5.174 -2.259 -12.787 1.00 81.06 193 THR A CA 1
ATOM 1618 C C . THR A 1 193 ? -4.581 -1.531 -11.578 1.00 81.06 193 THR A C 1
ATOM 1620 O O . THR A 1 193 ? -3.598 -1.969 -10.982 1.00 81.06 193 THR A O 1
ATOM 1623 N N . TRP A 1 194 ? -5.194 -0.411 -11.184 1.00 79.50 194 TRP A N 1
ATOM 1624 C CA . TRP A 1 194 ? -4.817 0.299 -9.955 1.00 79.50 194 TRP A CA 1
ATOM 1625 C C . TRP A 1 194 ? -4.895 -0.606 -8.719 1.00 79.50 194 TRP A C 1
ATOM 1627 O O . TRP A 1 194 ? -4.004 -0.593 -7.880 1.00 79.50 194 TRP A O 1
ATOM 1637 N N . GLU A 1 195 ? -5.937 -1.423 -8.623 1.00 84.94 195 GLU A N 1
ATOM 1638 C CA . GLU A 1 195 ? -6.137 -2.327 -7.493 1.00 84.94 195 GLU A CA 1
ATOM 1639 C C . GLU A 1 195 ? -5.026 -3.386 -7.425 1.00 84.94 195 GLU A C 1
ATOM 1641 O O . GLU A 1 195 ? -4.464 -3.606 -6.358 1.00 84.94 195 GLU A O 1
ATOM 1646 N N . MET A 1 196 ? -4.617 -3.967 -8.561 1.00 88.31 196 MET A N 1
ATOM 1647 C CA . MET A 1 196 ? -3.468 -4.886 -8.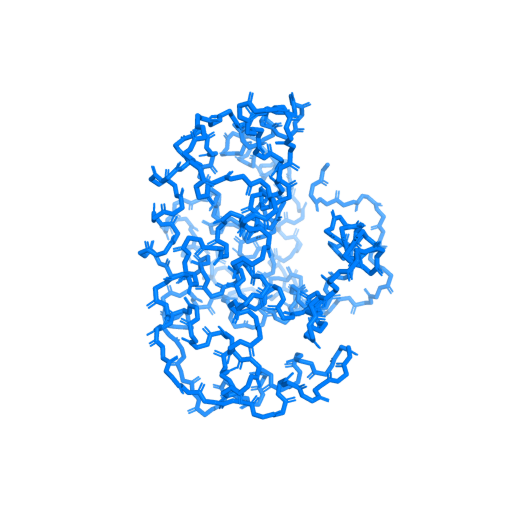625 1.00 88.31 196 MET A CA 1
ATOM 1648 C C . MET A 1 196 ? -2.171 -4.214 -8.160 1.00 88.31 196 MET A C 1
ATOM 1650 O O . MET A 1 196 ? -1.384 -4.803 -7.416 1.00 88.31 196 MET A O 1
ATOM 1654 N N . TYR A 1 197 ? -1.965 -2.960 -8.560 1.00 86.94 197 TYR A N 1
ATOM 1655 C CA . TYR A 1 197 ? -0.846 -2.155 -8.087 1.00 86.94 197 TYR A CA 1
ATOM 1656 C C . TYR A 1 197 ? -0.892 -1.934 -6.565 1.00 86.94 197 TYR A C 1
ATOM 1658 O O . TYR A 1 197 ? 0.125 -2.115 -5.890 1.00 86.94 197 TYR A O 1
ATOM 1666 N N . VAL A 1 198 ? -2.061 -1.592 -6.012 1.00 87.25 198 VAL A N 1
ATOM 1667 C CA . VAL A 1 198 ? -2.254 -1.434 -4.563 1.00 87.25 198 VAL A CA 1
ATOM 1668 C C . VAL A 1 198 ? -1.940 -2.736 -3.834 1.00 87.25 198 VAL A C 1
ATOM 1670 O O . VAL A 1 198 ? -1.216 -2.688 -2.847 1.00 87.25 198 VAL A O 1
ATOM 1673 N N . LEU A 1 199 ? -2.389 -3.890 -4.338 1.00 89.31 199 LEU A N 1
ATOM 1674 C CA . LEU A 1 199 ? -2.090 -5.196 -3.739 1.00 89.31 199 LEU A CA 1
ATOM 1675 C C . LEU A 1 199 ? -0.585 -5.487 -3.694 1.00 89.31 199 LEU A C 1
ATOM 1677 O O . LEU A 1 199 ? -0.077 -5.895 -2.649 1.00 89.31 199 LEU A O 1
ATOM 1681 N N . MET A 1 200 ? 0.143 -5.217 -4.785 1.00 91.12 200 MET A N 1
ATOM 1682 C CA . MET A 1 200 ? 1.607 -5.339 -4.807 1.00 91.12 200 MET A CA 1
ATOM 1683 C C . MET A 1 200 ? 2.239 -4.455 -3.729 1.00 91.12 200 MET A C 1
ATOM 1685 O O . MET A 1 200 ? 3.031 -4.929 -2.913 1.00 91.12 200 MET A O 1
ATOM 1689 N N . GLN A 1 201 ? 1.881 -3.169 -3.707 1.00 91.12 201 GLN A N 1
ATOM 1690 C CA . GLN A 1 201 ? 2.464 -2.219 -2.763 1.00 91.12 201 GLN A CA 1
ATOM 1691 C C . GLN A 1 201 ? 2.110 -2.551 -1.319 1.00 91.12 201 GLN A C 1
ATOM 1693 O O . GLN A 1 201 ? 2.956 -2.404 -0.443 1.00 91.12 201 GLN A O 1
ATOM 1698 N N . PHE A 1 202 ? 0.891 -3.019 -1.063 1.00 89.31 202 PHE A N 1
ATOM 1699 C CA . PHE A 1 202 ? 0.443 -3.422 0.263 1.00 89.31 202 PHE A CA 1
ATOM 1700 C C . PHE A 1 202 ? 1.245 -4.627 0.757 1.00 89.31 202 PHE A C 1
ATOM 1702 O O . PHE A 1 202 ? 1.764 -4.612 1.874 1.00 89.31 202 PHE A O 1
ATOM 1709 N N . GLY A 1 203 ? 1.444 -5.624 -0.113 1.00 90.25 203 GLY A N 1
ATOM 1710 C CA . GLY A 1 203 ? 2.272 -6.789 0.186 1.00 90.25 203 GLY A CA 1
ATOM 1711 C C . GLY A 1 203 ? 3.715 -6.418 0.524 1.00 90.25 203 GLY A C 1
ATOM 1712 O O . GLY A 1 203 ? 4.247 -6.913 1.519 1.00 90.25 203 GLY A O 1
ATOM 1713 N N . ILE A 1 204 ? 4.317 -5.502 -0.245 1.00 91.62 204 ILE A N 1
ATOM 1714 C CA . ILE A 1 204 ? 5.668 -4.974 0.007 1.00 91.62 204 ILE A CA 1
ATOM 1715 C C . ILE A 1 204 ? 5.714 -4.190 1.322 1.00 91.62 204 ILE A C 1
ATOM 1717 O O . ILE A 1 204 ? 6.602 -4.416 2.143 1.00 91.62 204 ILE A O 1
ATOM 1721 N N . PHE A 1 205 ? 4.768 -3.274 1.529 1.00 90.75 205 PHE A N 1
ATOM 1722 C CA . PHE A 1 205 ? 4.760 -2.360 2.665 1.00 90.75 205 PHE A CA 1
ATOM 1723 C C . PHE A 1 205 ? 4.656 -3.101 3.997 1.00 90.75 205 PHE A C 1
ATOM 1725 O O . PHE A 1 205 ? 5.402 -2.791 4.925 1.00 90.75 205 PHE A O 1
ATOM 1732 N N . PHE A 1 206 ? 3.792 -4.113 4.081 1.00 87.31 206 PHE A N 1
ATOM 1733 C CA . PHE A 1 206 ? 3.620 -4.920 5.289 1.00 87.31 206 PHE A CA 1
ATOM 1734 C C . PHE A 1 206 ? 4.565 -6.127 5.369 1.00 87.31 206 PHE A C 1
ATOM 1736 O O . PHE A 1 206 ? 4.438 -6.953 6.267 1.00 87.31 206 PHE A O 1
ATOM 1743 N N . ARG A 1 207 ? 5.549 -6.233 4.467 1.00 88.12 207 ARG A N 1
ATOM 1744 C CA . ARG A 1 207 ? 6.648 -7.199 4.575 1.00 88.12 207 ARG A CA 1
ATOM 1745 C C . ARG A 1 207 ? 7.930 -6.462 4.935 1.00 88.12 207 ARG A C 1
ATOM 1747 O O . ARG A 1 207 ? 8.594 -5.896 4.067 1.00 88.12 207 ARG A O 1
ATOM 1754 N N . ARG A 1 208 ? 8.319 -6.517 6.216 1.00 87.62 208 ARG A N 1
ATOM 1755 C CA . ARG A 1 208 ? 9.489 -5.789 6.743 1.00 87.62 208 ARG A CA 1
ATOM 1756 C C . ARG A 1 208 ? 10.742 -5.970 5.884 1.00 87.62 208 ARG A C 1
ATOM 1758 O O . ARG A 1 208 ? 11.362 -4.976 5.534 1.00 87.62 208 ARG A O 1
ATOM 1765 N N . SER A 1 209 ? 11.089 -7.198 5.497 1.00 89.81 209 SER A N 1
ATOM 1766 C CA . SER A 1 209 ? 12.289 -7.461 4.689 1.00 89.81 209 SER A CA 1
ATOM 1767 C C . SER A 1 209 ? 12.272 -6.758 3.326 1.00 89.81 209 SER A C 1
ATOM 1769 O O . SER A 1 209 ? 13.287 -6.199 2.918 1.00 89.81 209 SER A O 1
ATOM 1771 N N . LYS A 1 210 ? 11.124 -6.726 2.637 1.00 91.12 210 LYS A N 1
ATOM 1772 C CA . LYS A 1 210 ? 10.986 -6.045 1.340 1.00 91.12 210 LYS A CA 1
ATOM 1773 C C . LYS A 1 210 ? 10.971 -4.532 1.500 1.00 91.12 210 LYS A C 1
ATOM 1775 O O . LYS A 1 210 ? 11.644 -3.837 0.743 1.00 91.12 210 LYS A O 1
ATOM 1780 N N . ARG A 1 211 ? 10.267 -4.024 2.514 1.00 91.12 211 ARG A N 1
ATOM 1781 C CA . ARG A 1 211 ? 10.266 -2.598 2.853 1.00 91.12 211 ARG A CA 1
ATOM 1782 C C . ARG A 1 211 ? 11.675 -2.094 3.186 1.00 91.12 211 ARG A C 1
ATOM 1784 O O . ARG A 1 211 ? 12.083 -1.059 2.670 1.00 91.12 211 ARG A O 1
ATOM 1791 N N . GLU A 1 212 ? 12.440 -2.840 3.985 1.00 91.56 212 GLU A N 1
ATOM 1792 C CA . GLU A 1 212 ? 13.838 -2.505 4.283 1.00 91.56 212 GLU A CA 1
ATOM 1793 C C . GLU A 1 212 ? 14.723 -2.585 3.039 1.00 91.56 212 GLU A C 1
ATOM 1795 O O . GLU A 1 212 ? 15.524 -1.684 2.836 1.00 91.56 212 GLU A O 1
ATOM 1800 N N . ALA A 1 213 ? 14.536 -3.573 2.155 1.00 92.38 213 ALA A N 1
ATOM 1801 C CA . ALA A 1 213 ? 15.277 -3.633 0.893 1.00 92.38 213 ALA A CA 1
ATOM 1802 C C . ALA A 1 213 ? 15.073 -2.370 0.033 1.00 92.38 213 ALA A C 1
ATOM 1804 O O . ALA A 1 213 ? 16.032 -1.861 -0.545 1.00 92.38 213 ALA A O 1
ATOM 1805 N N . VAL A 1 214 ? 13.851 -1.822 -0.005 1.00 92.44 214 VAL A N 1
ATOM 1806 C CA . VAL A 1 214 ? 13.573 -0.541 -0.675 1.00 92.44 214 VAL A CA 1
ATOM 1807 C C . VAL A 1 214 ? 14.315 0.608 0.005 1.00 92.44 214 VAL A C 1
ATOM 1809 O O . VAL A 1 214 ? 15.000 1.360 -0.681 1.00 92.44 214 VAL A O 1
ATOM 1812 N N . TYR A 1 215 ? 14.244 0.738 1.332 1.00 93.31 215 TYR A N 1
ATOM 1813 C CA . TYR A 1 215 ? 14.968 1.805 2.038 1.00 93.31 215 TYR A CA 1
ATOM 1814 C C . TYR A 1 215 ? 16.493 1.663 1.943 1.00 93.31 215 TYR A C 1
ATOM 1816 O O . TYR A 1 215 ? 17.193 2.669 1.912 1.00 93.31 215 TYR A O 1
ATOM 1824 N N . SER A 1 216 ? 17.021 0.442 1.851 1.00 91.12 216 SER A N 1
ATOM 1825 C CA . SER A 1 216 ? 18.447 0.199 1.618 1.00 91.12 216 SER A CA 1
ATOM 1826 C C . SER A 1 216 ? 18.877 0.601 0.206 1.00 91.12 216 SER A C 1
ATOM 1828 O O . SER A 1 216 ? 19.951 1.170 0.041 1.00 91.12 216 SER A O 1
ATOM 1830 N N . ALA A 1 217 ? 18.048 0.343 -0.810 1.00 88.88 217 ALA A N 1
ATOM 1831 C CA . ALA A 1 217 ? 18.317 0.767 -2.187 1.00 88.88 217 ALA A CA 1
ATOM 1832 C C . ALA A 1 217 ? 18.122 2.285 -2.396 1.00 88.88 217 ALA A C 1
ATOM 1834 O O . ALA A 1 217 ? 18.728 2.893 -3.288 1.00 88.88 217 ALA A O 1
ATOM 1835 N N . TYR A 1 218 ? 17.279 2.904 -1.569 1.00 89.12 218 TYR A N 1
ATOM 1836 C CA . TYR A 1 218 ? 16.905 4.313 -1.643 1.00 89.12 218 TYR A CA 1
ATOM 1837 C C . TYR A 1 218 ? 16.975 4.981 -0.261 1.00 89.12 218 TYR A C 1
ATOM 1839 O O . TYR A 1 218 ? 15.933 5.312 0.315 1.00 89.12 218 TYR A O 1
ATOM 1847 N N . PRO A 1 219 ? 18.190 5.190 0.285 1.00 88.25 219 PRO A N 1
ATOM 1848 C CA . PRO A 1 219 ? 18.381 5.768 1.617 1.00 88.25 219 PRO A CA 1
ATOM 1849 C C . PRO A 1 219 ? 17.901 7.223 1.729 1.00 88.25 219 PRO A C 1
ATOM 1851 O O . PRO A 1 219 ? 17.708 7.726 2.833 1.00 88.25 219 PRO A O 1
ATOM 1854 N N . GLU A 1 220 ? 17.686 7.904 0.602 1.00 86.38 220 GLU A N 1
ATOM 1855 C CA . GLU A 1 220 ? 17.134 9.260 0.545 1.00 86.38 220 GLU A CA 1
ATOM 1856 C C . GLU A 1 220 ? 15.629 9.298 0.842 1.00 86.38 220 GLU A C 1
ATOM 1858 O O . GLU A 1 220 ? 15.073 10.372 1.092 1.00 86.38 220 GLU A O 1
ATOM 1863 N N . LEU A 1 221 ? 14.951 8.147 0.791 1.00 89.88 221 LEU A N 1
ATOM 1864 C CA . LEU A 1 221 ? 13.528 8.080 1.078 1.00 89.88 221 LEU A CA 1
ATOM 1865 C C . LEU A 1 221 ? 13.272 8.250 2.579 1.00 89.88 221 LEU A C 1
ATOM 1867 O O . LEU A 1 221 ? 13.848 7.537 3.403 1.00 89.88 221 LEU A O 1
ATOM 1871 N N . PRO A 1 222 ? 12.337 9.134 2.958 1.00 90.31 222 PRO A N 1
ATOM 1872 C CA . PRO A 1 222 ? 11.883 9.222 4.326 1.00 90.31 222 PRO A CA 1
ATOM 1873 C C . PRO A 1 222 ? 11.130 7.942 4.667 1.00 90.31 222 PRO A C 1
ATOM 1875 O O . PRO A 1 222 ? 10.266 7.486 3.914 1.00 90.31 222 PRO A O 1
ATOM 1878 N N . ARG A 1 223 ? 11.446 7.377 5.830 1.00 90.88 223 ARG A N 1
ATOM 1879 C CA . ARG A 1 223 ? 10.718 6.227 6.355 1.00 90.88 223 ARG A CA 1
ATOM 1880 C C . ARG A 1 223 ? 9.297 6.651 6.691 1.00 90.88 223 ARG A C 1
ATOM 1882 O O . ARG A 1 223 ? 9.087 7.589 7.454 1.00 90.88 223 ARG A O 1
ATOM 1889 N N . VAL A 1 224 ? 8.330 5.956 6.107 1.00 89.62 224 VAL A N 1
ATOM 1890 C CA . VAL A 1 224 ? 6.906 6.181 6.348 1.00 89.62 224 VAL A CA 1
ATOM 1891 C C . VAL A 1 224 ? 6.262 4.929 6.925 1.00 89.62 224 VAL A C 1
ATOM 1893 O O . VAL A 1 224 ? 6.572 3.811 6.509 1.00 89.62 224 VAL A O 1
ATOM 1896 N N . THR A 1 225 ? 5.364 5.138 7.883 1.00 85.25 225 THR A N 1
ATOM 1897 C CA . THR A 1 225 ? 4.576 4.099 8.565 1.00 85.25 225 THR A CA 1
ATOM 1898 C C . THR A 1 225 ? 3.110 4.104 8.123 1.00 85.25 225 THR A C 1
ATOM 1900 O O . THR A 1 225 ? 2.376 3.174 8.430 1.00 85.25 225 THR A O 1
ATOM 1903 N N . LEU A 1 226 ? 2.701 5.086 7.309 1.00 83.94 226 LEU A N 1
ATOM 1904 C CA . LEU A 1 226 ? 1.400 5.113 6.641 1.00 83.94 226 LEU A CA 1
ATOM 1905 C C . LEU A 1 226 ? 1.482 4.599 5.209 1.00 83.94 226 LEU A C 1
ATOM 1907 O O . LEU A 1 226 ? 2.231 5.132 4.384 1.00 83.94 226 LEU A O 1
ATOM 1911 N N . PHE A 1 227 ? 0.618 3.643 4.874 1.00 85.06 227 PHE A N 1
ATOM 1912 C CA . PHE A 1 227 ? 0.553 3.088 3.526 1.00 85.06 227 PHE A CA 1
ATOM 1913 C C . PHE A 1 227 ? 0.152 4.135 2.473 1.00 85.06 227 PHE A C 1
ATOM 1915 O O . PHE A 1 227 ? 0.713 4.177 1.382 1.00 85.06 227 PHE A O 1
ATOM 1922 N N . VAL A 1 228 ? -0.739 5.072 2.810 1.00 80.69 228 VAL A N 1
ATOM 1923 C CA . VAL A 1 228 ? -1.080 6.197 1.915 1.00 80.69 228 VAL A CA 1
ATOM 1924 C C . VAL A 1 228 ? 0.129 7.078 1.580 1.00 80.69 228 VAL A C 1
ATOM 1926 O O . VAL A 1 228 ? 0.249 7.578 0.461 1.00 80.69 228 VAL A O 1
ATOM 1929 N N . HIS A 1 229 ? 1.050 7.268 2.529 1.00 86.12 229 HIS A N 1
ATOM 1930 C CA . HIS A 1 229 ? 2.293 8.000 2.291 1.00 86.12 229 HIS A CA 1
ATOM 1931 C C . HIS A 1 229 ? 3.277 7.168 1.476 1.00 86.12 229 HIS A C 1
ATOM 1933 O O . HIS A 1 229 ? 3.917 7.702 0.572 1.00 86.12 229 HIS A O 1
ATOM 1939 N N . TRP A 1 230 ? 3.346 5.863 1.747 1.00 89.38 230 TRP A N 1
ATOM 1940 C CA . TRP A 1 230 ? 4.113 4.915 0.948 1.00 89.38 230 TRP A CA 1
ATOM 1941 C C . TRP A 1 230 ? 3.702 4.968 -0.526 1.00 89.38 230 TRP A C 1
ATOM 1943 O O . TRP A 1 230 ? 4.541 5.219 -1.387 1.00 89.38 230 TRP A O 1
ATOM 1953 N N . LEU A 1 231 ? 2.405 4.861 -0.828 1.00 85.69 231 LEU A N 1
ATOM 1954 C CA . LEU A 1 231 ? 1.886 4.957 -2.196 1.00 85.69 231 LEU A CA 1
ATOM 1955 C 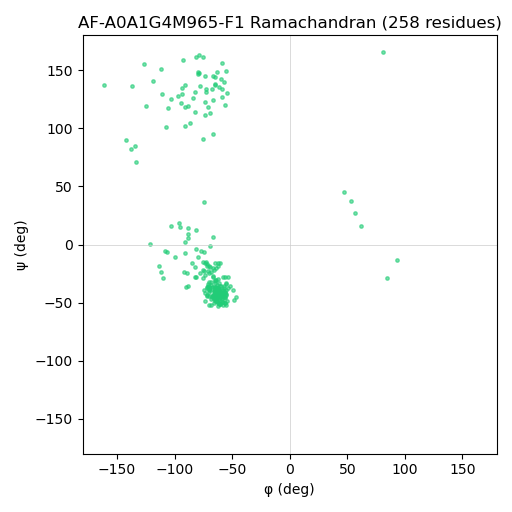C . LEU A 1 231 ? 2.256 6.282 -2.888 1.00 85.69 231 LEU A C 1
ATOM 1957 O O . LEU A 1 231 ? 2.546 6.296 -4.085 1.00 85.69 231 LEU A O 1
ATOM 1961 N N . ARG A 1 232 ? 2.290 7.396 -2.146 1.00 84.00 232 ARG A N 1
ATOM 1962 C CA . ARG A 1 232 ? 2.731 8.696 -2.683 1.00 84.00 232 ARG A CA 1
ATOM 1963 C C . ARG A 1 232 ? 4.230 8.726 -2.959 1.00 84.00 232 ARG A C 1
ATOM 1965 O O . ARG A 1 232 ? 4.626 9.234 -4.006 1.00 84.00 232 ARG A O 1
ATOM 1972 N N . LEU A 1 233 ? 5.055 8.151 -2.080 1.00 86.94 233 LEU A N 1
ATOM 1973 C CA . LEU A 1 233 ? 6.494 7.999 -2.328 1.00 86.94 233 LEU A CA 1
ATOM 1974 C C . LEU A 1 233 ? 6.763 7.178 -3.588 1.00 86.94 233 LEU A C 1
ATOM 1976 O O . LEU A 1 233 ? 7.625 7.542 -4.380 1.00 86.94 233 LEU A O 1
ATOM 1980 N N . MET A 1 234 ? 5.980 6.127 -3.824 1.00 86.62 234 MET A N 1
ATOM 1981 C CA . MET A 1 234 ? 6.103 5.280 -5.012 1.00 86.62 234 MET A CA 1
ATOM 1982 C C . MET A 1 234 ? 5.887 6.035 -6.339 1.00 86.62 234 MET A C 1
ATOM 1984 O O . MET A 1 234 ? 6.293 5.556 -7.395 1.00 86.62 234 MET A O 1
ATOM 1988 N N . SER A 1 235 ? 5.309 7.237 -6.299 1.00 79.69 235 SER A N 1
ATOM 1989 C CA . SER A 1 235 ? 5.114 8.100 -7.474 1.00 79.69 235 SER A CA 1
ATOM 1990 C C . SER A 1 235 ? 6.276 9.072 -7.726 1.00 79.69 235 SER A C 1
ATOM 1992 O O . SER A 1 235 ? 6.292 9.767 -8.742 1.00 79.69 235 SER A O 1
ATOM 1994 N N . VAL A 1 236 ? 7.246 9.159 -6.810 1.00 82.56 236 VAL A N 1
ATOM 1995 C CA . VAL A 1 236 ? 8.434 10.014 -6.955 1.00 82.56 236 VAL A CA 1
ATOM 1996 C C . VAL A 1 236 ? 9.277 9.518 -8.130 1.00 82.56 236 VAL A C 1
ATOM 1998 O O . VAL A 1 236 ? 9.465 8.315 -8.301 1.00 82.56 236 VAL A O 1
ATOM 2001 N N . LYS A 1 237 ? 9.796 10.440 -8.949 1.00 83.19 237 LYS A N 1
ATOM 2002 C CA . LYS A 1 237 ? 10.648 10.100 -10.095 1.00 83.19 237 LYS A CA 1
ATOM 2003 C C . LYS A 1 237 ? 12.104 9.912 -9.673 1.00 83.19 237 LYS A C 1
ATOM 2005 O O . LYS A 1 237 ? 12.727 10.815 -9.115 1.00 83.19 237 LYS A O 1
ATOM 2010 N N . VAL A 1 238 ? 12.656 8.760 -10.025 1.00 83.88 238 VAL A N 1
ATOM 2011 C CA . VAL A 1 238 ? 14.084 8.456 -9.982 1.00 83.88 238 VAL A CA 1
ATOM 2012 C C . VAL A 1 23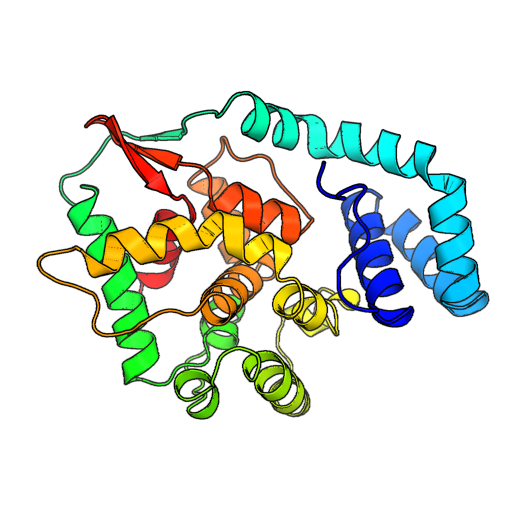8 ? 14.693 8.881 -11.314 1.00 83.88 238 VAL A C 1
ATOM 2014 O O . VAL A 1 238 ? 14.286 8.398 -12.367 1.00 83.88 238 VAL A O 1
ATOM 2017 N N . HIS A 1 239 ? 15.640 9.812 -11.272 1.00 82.31 239 HIS A N 1
ATOM 2018 C CA . HIS A 1 239 ? 16.337 10.320 -12.445 1.00 82.31 239 HIS A CA 1
ATOM 2019 C C . HIS A 1 239 ? 17.588 9.487 -12.698 1.00 82.31 239 HIS A C 1
ATOM 2021 O O . HIS A 1 239 ? 18.509 9.409 -11.878 1.00 82.31 239 HIS A O 1
ATOM 2027 N N . LEU A 1 240 ? 17.596 8.852 -13.860 1.00 80.44 240 LEU A N 1
ATOM 2028 C CA . LEU A 1 240 ? 18.729 8.116 -14.385 1.00 80.44 240 LEU A CA 1
ATOM 2029 C C . LEU A 1 240 ? 19.785 9.099 -14.914 1.00 80.44 240 LEU A C 1
ATOM 2031 O O . LEU A 1 240 ? 19.488 10.258 -15.207 1.00 80.44 240 LEU A O 1
ATOM 2035 N N . SER A 1 241 ? 21.028 8.650 -15.074 1.00 71.25 241 SER A N 1
ATOM 2036 C CA . SER A 1 241 ? 22.143 9.496 -15.531 1.00 71.25 241 SER A CA 1
ATOM 2037 C C . SER A 1 241 ? 21.962 10.082 -16.938 1.00 71.25 241 SER A C 1
ATOM 2039 O O . SER A 1 241 ? 22.639 11.042 -17.285 1.00 71.25 241 SER A O 1
ATOM 2041 N N . ASN A 1 242 ? 21.032 9.551 -17.737 1.00 69.31 242 ASN A N 1
ATOM 2042 C CA . ASN A 1 242 ? 20.609 10.112 -19.025 1.00 69.31 242 ASN A CA 1
ATOM 2043 C C . ASN A 1 242 ? 19.460 11.139 -18.895 1.00 69.31 242 ASN A C 1
ATOM 2045 O O . ASN A 1 242 ? 18.809 11.470 -19.885 1.00 69.31 242 ASN A O 1
ATOM 2049 N N . ASN A 1 243 ? 19.191 11.611 -17.675 1.00 70.12 243 ASN A N 1
ATOM 2050 C CA . ASN A 1 243 ? 18.129 12.548 -17.314 1.00 70.12 243 ASN A CA 1
ATOM 2051 C C . ASN A 1 243 ? 16.694 12.044 -17.583 1.00 70.12 243 ASN A C 1
ATOM 2053 O O . ASN A 1 243 ? 15.747 12.831 -17.587 1.00 70.12 243 ASN A O 1
ATOM 2057 N N . GLN A 1 244 ? 16.504 10.735 -17.794 1.00 76.06 244 GLN A N 1
ATOM 2058 C CA . GLN A 1 244 ? 15.171 10.134 -17.860 1.00 76.06 244 GLN A CA 1
ATOM 2059 C C . GLN A 1 244 ? 14.646 9.850 -16.451 1.00 76.06 244 GLN A C 1
ATOM 2061 O O . GLN A 1 244 ? 15.335 9.252 -15.626 1.00 76.06 244 GLN A O 1
ATOM 2066 N N . GLY A 1 245 ? 13.412 10.274 -16.184 1.00 78.00 245 GLY A N 1
ATOM 2067 C CA . GLY A 1 245 ? 12.728 10.029 -14.918 1.00 78.00 245 GLY A CA 1
ATOM 2068 C C . GLY A 1 245 ? 11.854 8.779 -14.982 1.00 78.00 245 GLY A C 1
ATOM 2069 O O . GLY A 1 245 ? 10.923 8.722 -15.786 1.00 78.00 245 GLY A O 1
ATOM 2070 N N . VAL A 1 246 ? 12.112 7.817 -14.100 1.00 81.38 246 VAL A N 1
ATOM 2071 C CA . VAL A 1 246 ? 11.308 6.601 -13.926 1.00 81.38 246 VAL A CA 1
ATOM 2072 C C . VAL A 1 246 ? 10.606 6.668 -12.573 1.00 81.38 246 VAL A C 1
ATOM 2074 O O . VAL A 1 246 ? 11.272 6.923 -11.570 1.00 81.38 246 VAL A O 1
ATOM 2077 N N . PRO A 1 247 ? 9.285 6.456 -12.484 1.00 83.62 247 PRO A N 1
ATOM 2078 C CA . PRO A 1 247 ? 8.626 6.379 -11.188 1.00 83.62 247 PRO A CA 1
ATOM 2079 C C . PRO A 1 247 ? 9.225 5.288 -10.300 1.00 83.62 247 PRO A C 1
ATOM 2081 O O . PRO A 1 247 ? 9.500 4.172 -10.754 1.00 83.62 247 PRO A O 1
ATOM 2084 N N . LEU A 1 248 ? 9.362 5.592 -9.012 1.00 86.62 248 LEU A N 1
ATOM 2085 C CA . LEU A 1 248 ? 9.934 4.689 -8.021 1.00 86.62 248 LEU A CA 1
ATOM 2086 C C . LEU A 1 248 ? 9.206 3.341 -7.981 1.00 86.62 248 LEU A C 1
ATOM 2088 O O . LEU A 1 248 ? 9.850 2.314 -7.800 1.00 86.62 248 LEU A O 1
ATOM 2092 N N . TYR A 1 249 ? 7.892 3.307 -8.209 1.00 86.31 249 TYR A N 1
ATOM 2093 C CA . TYR A 1 249 ? 7.152 2.050 -8.205 1.00 86.31 249 TYR A CA 1
ATOM 2094 C C . TYR A 1 249 ? 7.610 1.043 -9.264 1.00 86.31 249 TYR A C 1
ATOM 2096 O O . TYR A 1 249 ? 7.550 -0.162 -9.015 1.00 86.31 249 TYR A O 1
ATOM 2104 N N . ILE A 1 250 ? 8.061 1.521 -10.430 1.00 85.25 250 ILE A N 1
ATOM 2105 C CA . ILE A 1 250 ? 8.604 0.662 -11.488 1.00 85.25 250 ILE A CA 1
ATOM 2106 C C . ILE A 1 250 ? 9.945 0.109 -11.016 1.00 85.25 250 ILE A C 1
ATOM 2108 O O . ILE A 1 250 ? 10.182 -1.088 -11.128 1.00 85.25 250 ILE A O 1
ATOM 2112 N N . MET A 1 251 ? 10.781 0.963 -10.419 1.00 86.19 251 MET A N 1
ATOM 2113 C CA . MET A 1 251 ? 12.077 0.564 -9.870 1.00 86.19 251 MET A CA 1
ATOM 2114 C C . MET A 1 251 ? 11.931 -0.485 -8.760 1.00 86.19 251 MET A C 1
ATOM 2116 O O . MET A 1 251 ? 12.662 -1.468 -8.725 1.00 86.19 251 MET A O 1
ATOM 2120 N N . VAL A 1 252 ? 10.971 -0.287 -7.853 1.00 89.19 252 VAL A N 1
ATOM 2121 C CA . VAL A 1 252 ? 10.686 -1.209 -6.747 1.00 89.19 252 VAL A CA 1
ATOM 2122 C C . VAL A 1 252 ? 10.124 -2.530 -7.267 1.00 89.19 252 VAL A C 1
ATOM 2124 O O . VAL A 1 252 ? 10.561 -3.589 -6.820 1.00 89.19 252 VAL A O 1
ATOM 2127 N N . GLY A 1 253 ? 9.182 -2.481 -8.214 1.00 86.62 253 GLY A N 1
ATOM 2128 C CA . GLY A 1 253 ? 8.627 -3.686 -8.827 1.00 86.62 253 GLY A CA 1
ATOM 2129 C C . GLY A 1 253 ? 9.683 -4.482 -9.592 1.00 86.62 253 GLY A C 1
ATOM 2130 O O . GLY A 1 253 ? 9.750 -5.692 -9.443 1.00 86.62 253 GLY A O 1
ATOM 2131 N N . GLU A 1 254 ? 10.558 -3.813 -10.342 1.00 85.50 254 GLU A N 1
ATOM 2132 C CA . GLU A 1 254 ? 11.676 -4.451 -11.045 1.00 85.50 254 GLU A CA 1
ATOM 2133 C C . GLU A 1 254 ? 12.645 -5.130 -10.068 1.00 85.50 254 GLU A C 1
ATOM 2135 O O . GLU A 1 254 ? 12.905 -6.325 -10.187 1.00 85.50 254 GLU A O 1
ATOM 2140 N N . MET A 1 255 ? 13.078 -4.406 -9.035 1.00 87.19 255 MET A N 1
ATOM 2141 C CA . MET A 1 255 ? 14.015 -4.907 -8.028 1.00 87.19 255 MET A CA 1
ATOM 2142 C C . MET A 1 255 ? 13.479 -6.127 -7.267 1.00 87.19 255 MET A C 1
ATOM 2144 O O . MET A 1 255 ? 14.230 -7.057 -6.963 1.00 87.19 255 MET A O 1
ATOM 2148 N N . LEU A 1 256 ? 12.193 -6.112 -6.906 1.00 85.75 256 LEU A N 1
ATOM 2149 C CA . LEU A 1 256 ? 11.580 -7.159 -6.084 1.00 85.75 256 LEU A CA 1
ATOM 2150 C C . LEU A 1 256 ? 10.962 -8.289 -6.917 1.00 85.75 256 LEU A C 1
ATOM 2152 O O . LEU A 1 256 ? 10.837 -9.403 -6.416 1.00 85.75 256 LEU A O 1
ATOM 2156 N N . GLY A 1 257 ? 10.597 -8.016 -8.169 1.00 71.69 257 GLY A N 1
ATOM 2157 C CA . GLY A 1 257 ? 10.064 -8.989 -9.119 1.00 71.69 257 GLY A CA 1
ATOM 2158 C C . GLY A 1 257 ? 11.127 -9.705 -9.946 1.00 71.69 257 GLY A C 1
ATOM 2159 O O . GLY A 1 257 ? 10.906 -10.834 -10.372 1.00 71.69 257 GLY A O 1
ATOM 2160 N N . GLY A 1 258 ? 12.303 -9.099 -10.135 1.00 59.34 258 GLY A N 1
ATOM 2161 C CA . GLY A 1 258 ? 13.399 -9.633 -10.953 1.00 59.34 258 GLY A CA 1
ATOM 2162 C C . GLY A 1 258 ? 14.102 -10.872 -10.386 1.00 59.34 258 GLY A C 1
ATOM 2163 O O . GLY A 1 258 ? 15.005 -11.405 -11.024 1.00 59.34 258 GLY A O 1
ATOM 2164 N N . ARG A 1 259 ? 13.703 -11.350 -9.199 1.00 54.41 259 ARG A N 1
ATOM 2165 C CA . ARG A 1 259 ? 14.163 -12.631 -8.630 1.00 54.41 259 ARG A CA 1
ATOM 2166 C C . ARG A 1 259 ? 13.309 -13.833 -9.061 1.00 54.41 259 ARG A C 1
ATOM 2168 O O . ARG A 1 259 ? 13.536 -14.928 -8.552 1.00 54.41 259 ARG A O 1
ATOM 2175 N N . MET A 1 260 ? 12.340 -13.634 -9.960 1.00 51.38 260 MET A N 1
ATOM 2176 C CA . MET A 1 260 ? 11.525 -14.697 -10.559 1.00 51.38 260 MET A CA 1
ATOM 2177 C C . MET A 1 260 ? 12.142 -15.235 -11.840 1.00 51.38 260 MET A C 1
ATOM 2179 O O . MET A 1 260 ? 12.121 -16.474 -11.983 1.00 51.38 260 MET A O 1
#

Solvent-accessible surface area (backbone atoms only — not comparable to full-atom values): 14967 Å² total; per-residue (Å²): 121,97,67,67,99,59,82,70,99,57,91,72,50,70,68,56,52,41,43,52,49,50,52,51,46,52,51,64,42,56,76,69,61,36,49,53,53,52,51,47,31,69,74,62,30,61,68,52,38,48,51,52,56,59,73,44,41,68,58,54,52,50,44,44,50,65,75,40,43,62,48,50,50,40,67,72,67,60,62,66,47,75,41,87,65,54,90,72,58,38,70,70,47,41,55,48,49,30,42,50,39,52,40,50,39,59,74,68,25,37,28,53,40,46,31,45,45,68,73,41,84,52,64,32,65,62,71,80,69,50,56,95,80,44,54,55,58,53,49,58,58,48,52,77,78,45,87,54,72,44,60,73,77,38,70,65,49,68,63,41,60,47,54,57,66,68,44,61,83,60,48,73,76,60,54,66,55,60,63,60,46,70,73,41,101,74,51,66,93,58,85,82,49,70,59,59,52,49,36,36,51,50,14,27,63,60,17,66,73,53,41,49,52,51,43,69,77,37,71,86,57,61,86,68,72,42,65,75,56,45,60,56,54,34,60,43,41,34,28,36,70,85,72,48,68,42,41,35,46,50,55,51,45,27,69,70,40,71,82,115

Radius of gyration: 18.98 Å; Cα contacts (8 Å, |Δi|>4): 246; chains: 1; bounding box: 45×40×56 Å

Sequence (260 aa):
MCWSDRPAKGEQSLRAMAQEALAFSEALIPPTEYREELETCAEYGVCAYLVRFAVERSIWLGRYREVYKNYHGLLQRRIEIKRSVTERMMDVGIKRSYNKMWEKLADQKMDILAFFNADSQETCKEMWSARQGELVTIMRERRKHIKLPWQTEYFFTDGYLDAQLENRAMVDFVYQEARDVQRRRDPPRVRVTWEMYVLMQFGIFFRRSKREAVYSAYPELPRVTLFVHWLRLMSVKVHLSNNQGVPLYIMVGEMLGGRM

Nearest PDB structures (foldseek):
  4zkj-assembly1_B  TM=1.966E-01  e=4.295E+00  Streptococcus pyogenes M1 476
  8ta4-assembly1_B  TM=1.779E-01  e=4.710E+00  Homo sapiens

pLDDT: mean 78.24, std 14.93, range [28.48, 94.31]

Organism: Lachancea fermentati (NCBI:txid4955)